Protein AF-A0A1V1P3S2-F1 (afdb_monomer)

Organism: NCBI:txid890399

Solvent-accessible surface area (backbone atoms only — not comparable to full-atom values): 10995 Å² total; per-residue (Å²): 132,83,82,76,66,52,50,65,61,51,44,63,79,41,36,70,64,54,53,50,41,28,66,74,52,74,33,69,72,56,20,48,66,51,41,40,72,77,38,55,66,53,56,78,58,35,54,72,70,57,51,60,65,44,45,67,57,49,53,54,50,51,54,53,52,51,52,49,50,52,52,54,52,52,51,54,52,51,54,55,52,52,54,51,53,51,54,52,49,56,49,50,53,54,53,50,52,50,54,52,53,52,51,53,53,52,51,54,51,52,54,51,53,51,51,54,50,53,51,52,53,52,51,50,51,54,50,59,70,69,49,79,64,85,80,74,63,84,82,72,76,61,66,57,57,98,86,24,39,49,42,77,57,91,73,28,35,30,37,36,40,76,55,97,92,40,80,46,76,45,84,65,37,70,62,93,51,70,72,58,46,54,50,53,59,73,68,58,83,129

Radius of gyration: 57.43 Å; Cα contacts (8 Å, |Δi|>4): 113; chains: 1; bounding box: 68×44×151 Å

Mean predicted aligned error: 15.6 Å

pLDDT: mean 89.73, std 12.13, range [34.69, 98.19]

Nearest PDB structures (foldseek):
  3cpt-assembly1_B  TM=5.456E-01  e=9.337E-01  unclassified
  5y39-assembly1_B  TM=5.285E-01  e=1.056E+00  Homo sapiens

Structure (mmCIF, N/CA/C/O backbone):
data_AF-A0A1V1P3S2-F1
#
_entry.id   AF-A0A1V1P3S2-F1
#
loop_
_atom_site.group_PDB
_atom_site.id
_atom_site.type_symbol
_atom_site.label_atom_id
_atom_site.label_alt_id
_atom_site.label_comp_id
_atom_site.label_asym_id
_atom_site.label_entity_id
_atom_site.label_seq_id
_atom_site.pdbx_PDB_ins_code
_atom_site.Cartn_x
_atom_site.Cartn_y
_atom_site.Cartn_z
_atom_site.occupancy
_atom_site.B_iso_or_equiv
_atom_site.auth_seq_id
_atom_site.auth_comp_id
_atom_site.auth_asym_id
_atom_site.auth_atom_id
_atom_site.pdbx_PDB_model_num
ATOM 1 N N . MET A 1 1 ? -5.521 14.552 54.791 1.00 34.69 1 MET A N 1
ATOM 2 C CA . MET A 1 1 ? -6.957 14.536 54.438 1.00 34.69 1 MET A CA 1
ATOM 3 C C . MET A 1 1 ? -7.210 13.295 53.598 1.00 34.69 1 MET A C 1
ATOM 5 O O . MET A 1 1 ? -6.600 13.163 52.548 1.00 34.69 1 MET A O 1
ATOM 9 N N . SER A 1 2 ? -7.984 12.335 54.109 1.00 40.62 2 SER A N 1
ATOM 10 C CA . SER A 1 2 ? -8.280 11.086 53.395 1.00 40.62 2 SER A CA 1
ATOM 11 C C . SER A 1 2 ? -9.148 11.412 52.179 1.00 40.62 2 SER A C 1
ATOM 13 O O . SER A 1 2 ? -10.279 11.868 52.354 1.00 40.62 2 SER A O 1
ATOM 15 N N . ASN A 1 3 ? -8.606 11.248 50.968 1.00 46.41 3 ASN A N 1
ATOM 16 C CA . ASN A 1 3 ? -9.375 11.317 49.727 1.00 46.41 3 ASN A CA 1
ATOM 17 C C . ASN A 1 3 ? -10.436 10.215 49.798 1.00 46.41 3 ASN A C 1
ATOM 19 O O . ASN A 1 3 ? -10.153 9.055 49.500 1.00 46.41 3 ASN A O 1
ATOM 23 N N . LYS A 1 4 ? -11.649 10.558 50.245 1.00 58.06 4 LYS A N 1
ATOM 24 C CA . LYS A 1 4 ? -12.803 9.670 50.125 1.00 58.06 4 LYS A CA 1
ATOM 25 C C . LYS A 1 4 ? -13.015 9.461 48.631 1.00 58.06 4 LYS A C 1
ATOM 27 O O . LYS A 1 4 ? -13.530 10.344 47.955 1.00 58.06 4 LYS A O 1
ATOM 32 N N . SER A 1 5 ? -12.525 8.333 48.118 1.00 68.19 5 SER A N 1
ATOM 33 C CA . SER A 1 5 ? -12.763 7.920 46.742 1.00 68.19 5 SER A CA 1
ATOM 34 C C . SER A 1 5 ? -14.271 7.919 46.523 1.00 68.19 5 SER A C 1
ATOM 36 O O . SER A 1 5 ? -15.003 7.296 47.296 1.00 68.19 5 SER A O 1
ATOM 38 N N . ASP A 1 6 ? -14.724 8.687 45.532 1.00 87.81 6 ASP A N 1
ATOM 39 C CA . ASP A 1 6 ? -16.129 8.723 45.155 1.00 87.81 6 ASP A CA 1
ATOM 40 C C . ASP A 1 6 ? -16.614 7.281 44.904 1.00 87.81 6 ASP A C 1
ATOM 42 O O . ASP A 1 6 ? -15.924 6.518 44.214 1.00 87.81 6 ASP A O 1
ATOM 46 N N . PRO A 1 7 ? -17.758 6.856 45.474 1.00 89.94 7 PRO A N 1
ATOM 47 C CA . PRO A 1 7 ? -18.135 5.451 45.425 1.00 89.94 7 PRO A CA 1
ATOM 48 C C . PRO A 1 7 ? -18.368 4.956 43.997 1.00 89.94 7 PRO A C 1
ATOM 50 O O . PRO A 1 7 ? -18.108 3.789 43.703 1.00 89.94 7 PRO A O 1
ATOM 53 N N . PHE A 1 8 ? -18.799 5.838 43.090 1.00 91.56 8 PHE A N 1
ATOM 54 C CA . PHE A 1 8 ? -18.930 5.491 41.682 1.00 91.56 8 PHE A CA 1
ATOM 55 C C . PHE A 1 8 ? -17.559 5.351 41.014 1.00 91.56 8 PHE A C 1
ATOM 57 O O . PHE A 1 8 ? -17.311 4.345 40.348 1.00 91.56 8 PHE A O 1
ATOM 64 N N . GLN A 1 9 ? -16.626 6.273 41.262 1.00 92.25 9 GLN A N 1
ATOM 65 C CA . GLN A 1 9 ? -15.252 6.174 40.762 1.00 92.25 9 GLN A CA 1
ATOM 66 C C . GLN A 1 9 ? -14.561 4.873 41.201 1.00 92.25 9 GLN A C 1
ATOM 68 O O . GLN A 1 9 ? -13.898 4.208 40.398 1.00 92.25 9 GLN A O 1
ATOM 73 N N . PHE A 1 10 ? -14.748 4.463 42.457 1.00 93.06 10 PHE A N 1
ATOM 74 C CA . PHE A 1 10 ? -14.237 3.182 42.938 1.00 93.06 10 PHE A CA 1
ATOM 75 C C . PHE A 1 10 ? -14.851 1.998 42.183 1.00 93.06 10 PHE A C 1
ATOM 77 O O . PHE A 1 10 ? -14.138 1.057 41.813 1.00 93.06 10 PHE A O 1
ATOM 84 N N . MET A 1 11 ? -16.164 2.041 41.928 1.00 93.19 11 MET A N 1
ATOM 85 C CA . MET A 1 11 ? -16.850 1.013 41.147 1.00 93.19 11 MET A CA 1
ATOM 86 C C . MET A 1 11 ? -16.324 0.953 39.711 1.00 93.19 11 MET A C 1
ATOM 88 O O . MET A 1 11 ? -16.088 -0.147 39.224 1.00 93.19 11 MET A O 1
ATOM 92 N N . ILE A 1 12 ? -16.057 2.088 39.055 1.00 93.62 12 ILE A N 1
ATOM 93 C CA . ILE A 1 12 ? -15.457 2.131 37.708 1.00 93.62 12 ILE A CA 1
ATOM 94 C C . ILE A 1 12 ? -14.086 1.442 37.692 1.00 93.62 12 ILE A C 1
ATOM 96 O O . ILE A 1 12 ? -13.815 0.603 36.823 1.00 93.62 12 ILE A O 1
ATOM 100 N N . ASN A 1 13 ? -13.236 1.756 38.672 1.00 92.75 13 ASN A N 1
ATOM 101 C CA . ASN A 1 13 ? -11.892 1.184 38.786 1.00 92.75 13 ASN A CA 1
ATOM 102 C C . ASN A 1 13 ? -11.928 -0.336 39.016 1.00 92.75 13 ASN A C 1
ATOM 104 O O . ASN A 1 13 ? -11.052 -1.060 38.548 1.00 92.75 13 ASN A O 1
ATOM 108 N N . ASN A 1 14 ? -12.974 -0.834 39.680 1.00 92.94 14 ASN A N 1
ATOM 109 C CA . ASN A 1 14 ? -13.175 -2.254 39.967 1.00 92.94 14 ASN A CA 1
ATOM 110 C C . ASN A 1 14 ? -14.242 -2.918 39.075 1.00 92.94 14 ASN A C 1
ATOM 112 O O . ASN A 1 14 ? -14.651 -4.051 39.348 1.00 92.94 14 ASN A O 1
ATOM 116 N N . ARG A 1 15 ? -14.685 -2.255 37.996 1.00 93.44 15 ARG A N 1
ATOM 117 C CA . ARG A 1 15 ? -15.904 -2.629 37.254 1.00 93.44 15 ARG A CA 1
ATOM 118 C C . ARG A 1 15 ? -15.888 -4.064 36.745 1.00 93.44 15 ARG A C 1
ATOM 120 O O . ARG A 1 15 ? -16.880 -4.760 36.897 1.00 93.44 15 ARG A O 1
ATOM 127 N N . LYS A 1 16 ? -14.755 -4.553 36.226 1.00 94.19 16 LYS A N 1
ATOM 128 C CA . LYS A 1 16 ? -14.647 -5.920 35.691 1.00 94.19 16 LYS A CA 1
ATOM 129 C C . LYS A 1 16 ? -14.876 -6.968 36.777 1.00 94.19 16 LYS A C 1
ATOM 131 O O . LYS A 1 16 ? -15.625 -7.913 36.566 1.00 94.19 16 LYS A O 1
ATOM 136 N N . LYS A 1 17 ? -14.296 -6.769 37.965 1.00 93.38 17 LYS A N 1
ATOM 137 C CA . LYS A 1 17 ? -14.494 -7.664 39.116 1.00 93.38 17 LYS A CA 1
ATOM 138 C C . LYS A 1 17 ? -15.948 -7.631 39.593 1.00 93.38 17 LYS A C 1
ATOM 140 O O . LYS A 1 17 ? -16.541 -8.684 39.799 1.00 93.38 17 LYS A O 1
ATOM 145 N N . ILE A 1 18 ? -16.529 -6.434 39.704 1.00 93.50 18 ILE A N 1
ATOM 146 C CA . ILE A 1 18 ? -17.920 -6.231 40.138 1.00 93.50 18 ILE A CA 1
ATOM 147 C C . ILE A 1 18 ? -18.906 -6.875 39.156 1.00 93.50 18 ILE A C 1
ATOM 149 O O . ILE A 1 18 ? -19.761 -7.659 39.562 1.00 93.50 18 ILE A O 1
ATOM 153 N N . LEU A 1 19 ? -18.777 -6.580 37.861 1.00 94.12 19 LEU A N 1
ATOM 154 C CA . LEU A 1 19 ? -19.670 -7.090 36.823 1.00 94.12 19 LEU A CA 1
ATOM 155 C C . LEU A 1 19 ? -19.540 -8.605 36.646 1.00 94.12 19 LEU A C 1
ATOM 157 O O . LEU A 1 19 ? -20.557 -9.272 36.461 1.00 94.12 19 LEU A O 1
ATOM 161 N N . ASN A 1 20 ? -18.332 -9.162 36.768 1.00 94.19 20 ASN A N 1
ATOM 162 C CA . ASN A 1 20 ? -18.137 -10.612 36.754 1.00 94.19 20 ASN A CA 1
ATOM 163 C C . ASN A 1 20 ? -18.837 -11.282 37.939 1.00 94.19 20 ASN A C 1
ATOM 165 O O . ASN A 1 20 ? -19.537 -12.270 37.744 1.00 94.19 20 ASN A O 1
ATOM 169 N N . GLU A 1 21 ? -18.728 -10.727 39.149 1.00 93.81 21 GLU A N 1
ATOM 170 C CA . GLU A 1 21 ? -19.419 -11.286 40.316 1.00 93.81 21 GLU A CA 1
ATOM 171 C C . GLU A 1 21 ? -20.946 -11.243 40.154 1.00 93.81 21 GLU A C 1
ATOM 173 O O . GLU A 1 21 ? -21.651 -12.169 40.557 1.00 93.81 21 GLU A O 1
ATOM 178 N N . ILE A 1 22 ? -21.477 -10.195 39.520 1.00 93.00 22 ILE A N 1
ATOM 179 C CA . ILE A 1 22 ? -22.913 -10.076 39.238 1.00 93.00 22 ILE A CA 1
ATOM 180 C C . ILE A 1 22 ? -23.364 -11.107 38.205 1.00 93.00 22 ILE A C 1
ATOM 182 O O . ILE A 1 22 ? -24.388 -11.759 38.412 1.00 93.00 22 ILE A O 1
ATOM 186 N N . ARG A 1 23 ? -22.591 -11.299 37.129 1.00 92.38 23 ARG A N 1
ATOM 187 C CA . ARG A 1 23 ? -22.865 -12.332 36.119 1.00 92.38 23 ARG A CA 1
ATOM 188 C C . ARG A 1 23 ? -22.843 -13.734 36.738 1.00 92.38 23 ARG A C 1
ATOM 190 O O . ARG A 1 23 ? -23.746 -14.516 36.470 1.00 92.38 23 ARG A O 1
ATOM 197 N N . SER A 1 24 ? -21.878 -14.019 37.612 1.00 92.75 24 SER A N 1
ATOM 198 C CA . SER A 1 24 ? -21.737 -15.329 38.266 1.00 92.75 24 SER A CA 1
ATOM 199 C C . SER A 1 24 ? -22.801 -15.606 39.332 1.00 92.75 24 SER A C 1
ATOM 201 O O . SER A 1 24 ? -23.241 -16.740 39.489 1.00 92.75 24 SER A O 1
ATOM 203 N N . SER A 1 25 ? -23.218 -14.592 40.091 1.00 90.62 25 SER A N 1
ATOM 204 C CA . SER A 1 25 ? -24.194 -14.756 41.182 1.00 90.62 25 SER A CA 1
ATOM 205 C C . SER A 1 25 ? -25.657 -14.691 40.724 1.00 90.62 25 SER A C 1
ATOM 207 O O . SER A 1 25 ? -26.556 -15.067 41.483 1.00 90.62 25 SER A O 1
ATOM 209 N N . GLY A 1 26 ? -25.910 -14.197 39.507 1.00 89.00 26 GLY A N 1
ATOM 210 C CA . GLY A 1 26 ? -27.235 -14.111 38.888 1.00 89.00 26 GLY A CA 1
ATOM 211 C C . GLY A 1 26 ? -28.162 -13.047 39.484 1.00 89.00 26 GLY A C 1
ATOM 212 O O . GLY A 1 26 ? -29.264 -12.847 38.978 1.00 89.00 26 GLY A O 1
ATOM 213 N N . SER A 1 27 ? -27.761 -12.345 40.551 1.00 92.50 27 SER A N 1
ATOM 214 C CA . SER A 1 27 ? -28.535 -11.226 41.093 1.00 92.50 27 SER A CA 1
ATOM 215 C C . SER A 1 27 ? -27.674 -10.206 41.837 1.00 92.50 27 SER A C 1
ATOM 217 O O . SER A 1 27 ? -26.749 -10.552 42.569 1.00 92.50 27 SER A O 1
ATOM 219 N N . ILE A 1 28 ? -28.028 -8.924 41.703 1.00 91.44 28 ILE A N 1
ATOM 220 C CA . ILE A 1 28 ? -27.337 -7.801 42.361 1.00 91.44 28 ILE A CA 1
ATOM 221 C C . ILE A 1 28 ? -27.260 -7.964 43.898 1.00 91.44 28 ILE A C 1
ATOM 223 O O . ILE A 1 28 ? -26.184 -7.731 44.447 1.00 91.44 28 ILE A O 1
ATOM 227 N N . PRO A 1 29 ? -28.322 -8.387 44.622 1.00 93.88 29 PRO A N 1
ATOM 228 C CA . PRO A 1 29 ? -28.235 -8.600 46.071 1.00 93.88 29 PRO A CA 1
ATOM 229 C C . PRO A 1 29 ? -27.259 -9.714 46.471 1.00 93.88 29 PRO A C 1
ATOM 231 O O . PRO A 1 29 ? -26.502 -9.557 47.427 1.00 93.88 29 PRO A O 1
ATOM 234 N N . LYS A 1 30 ? -27.246 -10.836 45.734 1.00 93.81 30 LYS A N 1
ATOM 235 C CA . LYS A 1 30 ? -26.306 -11.937 45.996 1.00 93.81 30 LYS A CA 1
ATOM 236 C C . LYS A 1 30 ? -24.874 -11.501 45.703 1.00 93.81 30 LYS A C 1
ATOM 238 O O . LYS A 1 30 ? -23.993 -11.733 46.527 1.00 93.81 30 LYS A O 1
ATOM 243 N N . ALA A 1 31 ? -24.669 -10.816 44.577 1.00 93.50 31 ALA A N 1
ATOM 244 C CA . ALA A 1 31 ? -23.381 -10.252 44.200 1.00 93.50 31 ALA A CA 1
ATOM 245 C C . ALA A 1 31 ? -22.846 -9.307 45.274 1.00 93.50 31 ALA A C 1
ATOM 247 O O . ALA A 1 31 ? -21.693 -9.428 45.660 1.00 93.50 31 ALA A O 1
ATOM 248 N N . TRP A 1 32 ? -23.684 -8.407 45.796 1.00 94.38 32 TRP A N 1
ATOM 249 C CA . TRP A 1 32 ? -23.303 -7.472 46.853 1.00 94.38 32 TRP A CA 1
ATOM 250 C C . TRP A 1 32 ? -22.742 -8.191 48.081 1.00 94.38 32 TRP A C 1
ATOM 252 O O . TRP A 1 32 ? -21.635 -7.886 48.511 1.00 94.38 32 TRP A O 1
ATOM 262 N N . ASN A 1 33 ? -23.453 -9.201 48.588 1.00 93.31 33 ASN A N 1
ATOM 263 C CA . ASN A 1 33 ? -23.027 -9.959 49.768 1.00 93.31 33 ASN A CA 1
ATOM 264 C C . ASN A 1 33 ? -21.698 -10.704 49.561 1.00 93.31 33 ASN A C 1
ATOM 266 O O . ASN A 1 33 ? -20.960 -10.934 50.519 1.00 93.31 33 ASN A O 1
ATOM 270 N N . LEU A 1 34 ? -21.390 -11.100 48.324 1.00 93.69 34 LEU A N 1
ATOM 271 C CA . LEU A 1 34 ? -20.106 -11.706 47.973 1.00 93.69 34 LEU A CA 1
ATOM 272 C C . LEU A 1 34 ? -19.020 -10.639 47.780 1.00 93.69 34 LEU A C 1
ATOM 274 O O . LEU A 1 34 ? -17.893 -10.815 48.241 1.00 93.69 34 LEU A O 1
ATOM 278 N N . LEU A 1 35 ? -19.360 -9.512 47.154 1.00 93.62 35 LEU A N 1
ATOM 279 C CA . LEU A 1 35 ? -18.447 -8.405 46.888 1.00 93.62 35 LEU A CA 1
ATOM 280 C C . LEU A 1 35 ? -17.979 -7.722 48.165 1.00 93.62 35 LEU A C 1
ATOM 282 O O . LEU A 1 35 ? -16.795 -7.447 48.255 1.00 93.62 35 LEU A O 1
ATOM 286 N N . ILE A 1 36 ? -18.832 -7.507 49.167 1.00 93.69 36 ILE A N 1
ATOM 287 C CA . ILE A 1 36 ? -18.395 -6.922 50.449 1.00 93.69 36 ILE A CA 1
ATOM 288 C C . ILE A 1 36 ? -17.412 -7.835 51.197 1.00 93.69 36 ILE A C 1
ATOM 290 O O . ILE A 1 36 ? -16.533 -7.352 51.901 1.00 93.69 36 ILE A O 1
ATOM 294 N N . LYS A 1 37 ? -17.491 -9.158 50.989 1.00 92.00 37 LYS A N 1
ATOM 295 C CA . LYS A 1 37 ? -16.516 -10.113 51.539 1.00 92.00 37 LYS A CA 1
ATOM 296 C C . LYS A 1 37 ? -15.191 -10.083 50.774 1.00 92.00 37 LYS A C 1
ATOM 298 O O . LYS A 1 37 ? -14.134 -10.179 51.385 1.00 92.00 37 LYS A O 1
ATOM 303 N N . LYS A 1 38 ? -15.244 -9.966 49.441 1.00 91.44 38 LYS A N 1
ATOM 304 C CA . LYS A 1 38 ? -14.056 -9.950 48.562 1.00 91.44 38 LYS A CA 1
ATOM 305 C C . LYS A 1 38 ? -13.373 -8.580 48.486 1.00 91.44 38 LYS A C 1
ATOM 307 O O . LYS A 1 38 ? -12.173 -8.504 48.251 1.00 91.44 38 LYS A O 1
ATOM 312 N N . ILE A 1 39 ? -14.141 -7.507 48.646 1.00 89.25 39 ILE A N 1
ATOM 313 C CA . ILE A 1 39 ? -13.742 -6.103 48.534 1.00 89.25 39 ILE A CA 1
ATOM 314 C C . ILE A 1 39 ? -14.363 -5.347 49.725 1.00 89.25 39 ILE A C 1
ATOM 316 O O . ILE A 1 39 ? -15.352 -4.632 49.556 1.00 89.25 39 ILE A O 1
ATOM 320 N N . PRO A 1 40 ? -13.802 -5.480 50.941 1.00 87.12 40 PRO A N 1
ATOM 321 C CA . PRO A 1 40 ? -14.366 -4.858 52.147 1.00 87.12 40 PRO A CA 1
ATOM 322 C C . PRO A 1 40 ? -14.443 -3.327 52.068 1.00 87.12 40 PRO A C 1
ATOM 324 O O . PRO A 1 40 ? -15.292 -2.690 52.686 1.00 87.12 40 PRO A O 1
ATOM 327 N N . GLU A 1 41 ? -13.571 -2.717 51.266 1.00 88.19 41 GLU A N 1
ATOM 328 C CA . GLU A 1 41 ? -13.582 -1.280 50.986 1.00 88.19 41 GLU A CA 1
ATOM 329 C C . GLU A 1 41 ? -14.888 -0.819 50.331 1.00 88.19 41 GLU A C 1
ATOM 331 O O . GLU A 1 41 ? -15.315 0.306 50.576 1.00 88.19 41 GLU A O 1
ATOM 336 N N . LEU A 1 42 ? -15.564 -1.693 49.573 1.00 88.12 42 LEU A N 1
ATOM 337 C CA . LEU A 1 42 ? -16.826 -1.380 48.906 1.00 88.12 42 LEU A CA 1
ATOM 338 C C . LEU A 1 42 ? -17.943 -1.064 49.912 1.00 88.12 42 LEU A C 1
ATOM 340 O O . LEU A 1 42 ? -18.726 -0.144 49.686 1.00 88.12 42 LEU A O 1
ATOM 344 N N . GLU A 1 43 ? -17.989 -1.782 51.037 1.00 90.62 43 GLU A N 1
ATOM 345 C CA . GLU A 1 43 ? -18.960 -1.539 52.112 1.00 90.62 43 GLU A CA 1
ATOM 346 C C . GLU A 1 43 ? -18.660 -0.239 52.870 1.00 90.62 43 GLU A C 1
ATOM 348 O O . GLU A 1 43 ? -19.571 0.465 53.307 1.00 90.62 43 GLU A O 1
ATOM 353 N N . ARG A 1 44 ? -17.375 0.125 52.985 1.00 89.00 44 ARG A N 1
ATOM 354 C CA . ARG A 1 44 ? -16.953 1.370 53.643 1.00 89.00 44 ARG A CA 1
ATOM 355 C C . ARG A 1 44 ? -17.330 2.617 52.845 1.00 89.00 44 ARG A C 1
ATOM 357 O O . ARG A 1 44 ? -17.567 3.664 53.444 1.00 89.00 44 ARG A O 1
ATOM 364 N N . ILE A 1 45 ? -17.359 2.521 51.516 1.00 89.12 45 ILE A N 1
ATOM 365 C CA . ILE A 1 45 ? -17.581 3.668 50.623 1.00 89.12 45 ILE A CA 1
ATOM 366 C C . ILE A 1 45 ? -19.016 3.757 50.086 1.00 89.12 45 ILE A C 1
ATOM 368 O O . ILE A 1 45 ? -19.483 4.857 49.810 1.00 89.12 45 ILE A O 1
ATOM 372 N N . ALA A 1 46 ? -19.738 2.642 49.948 1.00 89.00 46 ALA A N 1
ATOM 373 C CA . ALA A 1 46 ? -21.099 2.617 49.419 1.00 89.00 46 ALA A CA 1
ATOM 374 C C . ALA A 1 46 ? -22.021 1.737 50.264 1.00 89.00 46 ALA A C 1
ATOM 376 O O . ALA A 1 46 ? -21.657 0.653 50.705 1.00 89.00 46 ALA A O 1
ATOM 377 N N . LYS A 1 47 ? -23.277 2.168 50.409 1.00 92.56 47 LYS A N 1
ATOM 378 C CA . LYS A 1 47 ? -24.365 1.297 50.872 1.00 92.56 47 LYS A CA 1
ATOM 379 C C . LYS A 1 47 ? -24.966 0.545 49.685 1.00 92.56 47 LYS A C 1
ATOM 381 O O . LYS A 1 47 ? -24.905 1.020 48.550 1.00 92.56 47 LYS A O 1
ATOM 386 N N . PHE A 1 48 ? -25.650 -0.565 49.960 1.00 93.31 48 PHE A N 1
ATOM 387 C CA . PHE A 1 48 ? -26.298 -1.390 48.934 1.00 93.31 48 PHE A CA 1
ATOM 388 C C . PHE A 1 48 ? -27.183 -0.592 47.958 1.00 93.31 48 PHE A C 1
ATOM 390 O O . PHE A 1 48 ? -27.103 -0.799 46.751 1.00 93.31 48 PHE A O 1
ATOM 397 N N . ASN A 1 49 ? -27.995 0.353 48.447 1.00 92.75 49 ASN A N 1
ATOM 398 C CA . ASN A 1 49 ? -28.871 1.153 47.581 1.00 92.75 49 ASN A CA 1
ATOM 399 C C . ASN A 1 49 ? -28.086 2.066 46.627 1.00 92.75 49 ASN A C 1
ATOM 401 O O . ASN A 1 49 ? -28.464 2.203 45.466 1.00 92.75 49 ASN A O 1
ATOM 405 N N . THR A 1 50 ? -26.976 2.642 47.092 1.00 92.12 50 THR A N 1
ATOM 406 C CA . THR A 1 50 ? -26.067 3.451 46.270 1.00 92.12 50 THR A CA 1
ATOM 407 C C . THR A 1 50 ? -25.393 2.587 45.208 1.00 92.12 50 THR A C 1
ATOM 409 O O . THR A 1 50 ? -25.439 2.915 44.026 1.00 92.12 50 THR A O 1
ATOM 412 N N . PHE A 1 51 ? -24.857 1.431 45.611 1.00 93.62 51 PHE A N 1
ATOM 413 C CA . PHE A 1 51 ? -24.283 0.441 44.699 1.00 93.62 51 PHE A CA 1
ATOM 414 C C . PHE A 1 51 ? -25.285 0.018 43.619 1.00 93.62 51 PHE A C 1
ATOM 416 O O . PHE A 1 51 ? -24.993 0.092 42.427 1.00 93.62 51 PHE A O 1
ATOM 423 N N . LYS A 1 52 ? -26.503 -0.354 44.032 1.00 94.12 52 LYS A N 1
ATOM 424 C CA . LYS A 1 52 ? -27.598 -0.739 43.136 1.00 94.12 52 LYS A CA 1
ATOM 425 C C . LYS A 1 52 ? -27.954 0.387 42.162 1.00 94.12 52 LYS A C 1
ATOM 427 O O . LYS A 1 52 ? -28.156 0.107 40.983 1.00 94.12 52 LYS A O 1
ATOM 432 N N . GLY A 1 53 ? -28.008 1.636 42.630 1.00 93.56 53 GLY A N 1
ATOM 433 C CA . GLY A 1 53 ? -28.287 2.809 41.796 1.00 93.56 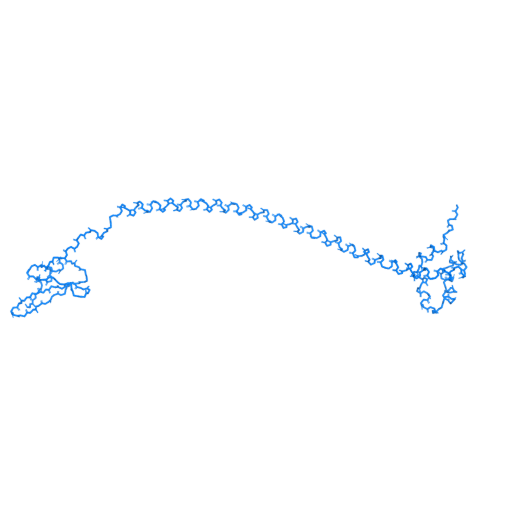53 GLY A CA 1
ATOM 434 C C . GLY A 1 53 ? -27.242 3.023 40.699 1.00 93.56 53 GLY A C 1
ATOM 435 O O . GLY A 1 53 ? -27.592 3.335 39.562 1.00 93.56 53 GLY A O 1
ATOM 436 N N . TYR A 1 54 ? -25.971 2.763 41.002 1.00 95.19 54 TYR A N 1
ATOM 437 C CA . TYR A 1 54 ? -24.879 2.900 40.040 1.00 95.19 54 TYR A CA 1
ATOM 438 C C . TYR A 1 54 ? -24.752 1.749 39.049 1.00 95.19 54 TYR A C 1
ATOM 440 O O . TYR A 1 54 ? -24.055 1.900 38.048 1.00 95.19 54 TYR A O 1
ATOM 448 N N . MET A 1 55 ? -25.441 0.625 39.259 1.00 92.75 55 MET A N 1
ATOM 449 C CA . MET A 1 55 ? -25.262 -0.549 38.406 1.00 92.75 55 MET A CA 1
ATOM 450 C C . MET A 1 55 ? -25.538 -0.278 36.931 1.00 92.75 55 MET A C 1
ATOM 452 O O . MET A 1 55 ? -24.752 -0.687 36.080 1.00 92.75 55 MET A O 1
ATOM 456 N N . LYS A 1 56 ? -26.616 0.451 36.620 1.00 92.69 56 LYS A N 1
ATOM 457 C CA . LYS A 1 56 ? -26.959 0.789 35.231 1.00 92.69 56 LYS A CA 1
ATOM 458 C C . LYS A 1 56 ? -25.858 1.625 34.575 1.00 92.69 56 LYS A C 1
ATOM 460 O O . LYS A 1 56 ? -25.461 1.335 33.453 1.00 92.69 56 LYS A O 1
ATOM 465 N N . ALA A 1 57 ? -25.341 2.622 35.291 1.00 94.44 57 ALA A N 1
ATOM 466 C CA . ALA A 1 57 ? -24.242 3.452 34.809 1.00 94.44 57 ALA A CA 1
ATOM 467 C C . ALA A 1 57 ? -22.945 2.642 34.660 1.00 94.44 57 ALA A C 1
ATOM 469 O O . ALA A 1 57 ? -22.214 2.833 33.696 1.00 94.44 57 ALA A O 1
ATOM 470 N N . LEU A 1 58 ? -22.685 1.694 35.565 1.00 95.00 58 LEU A N 1
ATOM 471 C CA . LEU A 1 58 ? -21.494 0.850 35.522 1.00 95.00 58 LEU A CA 1
ATOM 472 C C . LEU A 1 58 ? -21.457 -0.053 34.281 1.00 95.00 58 LEU A C 1
ATOM 474 O O . LEU A 1 58 ? -20.396 -0.191 33.681 1.00 95.00 58 LEU A O 1
ATOM 478 N N . TYR A 1 59 ? -22.597 -0.629 33.880 1.00 94.44 59 TYR A N 1
ATOM 479 C CA . TYR A 1 59 ? -22.695 -1.393 32.629 1.00 94.44 59 TYR A CA 1
ATOM 480 C C . TYR A 1 59 ? -22.360 -0.527 31.412 1.00 94.44 59 TYR A C 1
ATOM 482 O O . TYR A 1 59 ? -21.525 -0.913 30.601 1.00 94.44 59 TYR A O 1
ATOM 490 N N . VAL A 1 60 ? -22.943 0.673 31.332 1.00 95.62 60 VAL A N 1
ATOM 491 C CA . VAL A 1 60 ? -22.673 1.620 30.237 1.00 95.62 60 VAL A CA 1
ATOM 492 C C . VAL A 1 60 ? -21.195 2.016 30.201 1.00 95.62 60 VAL A C 1
ATOM 494 O O . VAL A 1 60 ? -20.580 2.026 29.138 1.00 95.62 60 VAL A O 1
ATOM 497 N N . VAL A 1 61 ? -20.594 2.309 31.358 1.00 95.81 61 VAL A N 1
ATOM 498 C CA . VAL A 1 61 ? -19.165 2.646 31.439 1.00 95.81 61 VAL A CA 1
ATOM 499 C C . VAL A 1 61 ? -18.287 1.474 31.004 1.00 95.81 61 VAL A C 1
ATOM 501 O O . VAL A 1 61 ? -17.273 1.701 30.349 1.00 95.81 61 VAL A O 1
ATOM 504 N N . ASP A 1 62 ? -18.648 0.235 31.343 1.00 95.38 62 ASP A N 1
ATOM 505 C CA . ASP A 1 62 ? -17.882 -0.938 30.917 1.00 95.38 62 ASP A CA 1
ATOM 506 C C . ASP A 1 62 ? -17.883 -1.099 29.396 1.00 95.38 62 ASP A C 1
ATOM 508 O O . ASP A 1 62 ? -16.812 -1.236 28.811 1.00 95.38 62 ASP A O 1
ATOM 512 N N . GLU A 1 63 ? -19.049 -0.967 28.760 1.00 95.50 63 GLU A N 1
ATOM 513 C CA . GLU A 1 63 ? -19.172 -1.002 27.298 1.00 95.50 63 GLU A CA 1
ATOM 514 C C . GLU A 1 63 ? -18.374 0.120 26.622 1.00 95.50 63 GLU A C 1
ATOM 516 O O . GLU A 1 63 ? -17.677 -0.117 25.636 1.00 95.50 63 GLU A O 1
ATOM 521 N N . ILE A 1 64 ? -18.441 1.346 27.153 1.00 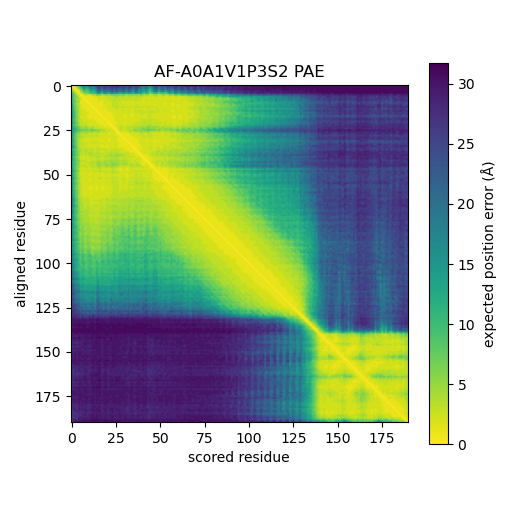96.19 64 ILE A N 1
ATOM 522 C CA . ILE A 1 64 ? -17.677 2.486 26.623 1.00 96.19 64 ILE A CA 1
ATOM 523 C C . ILE A 1 64 ? -16.172 2.235 26.754 1.00 96.19 64 ILE A C 1
ATOM 525 O O . ILE A 1 64 ? -15.413 2.532 25.834 1.00 96.19 64 ILE A O 1
ATOM 529 N N . MET A 1 65 ? -15.726 1.705 27.892 1.00 94.81 65 MET A N 1
ATOM 530 C CA . MET A 1 65 ? -14.312 1.429 28.140 1.00 94.81 65 MET A CA 1
ATOM 531 C C . MET A 1 65 ? -13.784 0.301 27.254 1.00 94.81 65 MET A C 1
ATOM 533 O O . MET A 1 65 ? -12.652 0.393 26.788 1.00 94.81 65 MET A O 1
ATOM 537 N N . ASP A 1 66 ? -14.584 -0.734 27.006 1.00 93.44 66 ASP A N 1
ATOM 538 C CA . ASP A 1 66 ? -14.204 -1.826 26.109 1.00 93.44 66 ASP A CA 1
ATOM 539 C C . ASP A 1 66 ? -14.073 -1.324 24.669 1.00 93.44 66 ASP A C 1
ATOM 541 O O . ASP A 1 66 ? -13.004 -1.469 24.079 1.00 93.44 66 ASP A O 1
ATOM 545 N N . LYS A 1 67 ? -15.070 -0.582 24.167 1.00 96.38 67 LYS A N 1
ATOM 546 C CA . LYS A 1 67 ? -14.989 0.085 22.855 1.00 96.38 67 LYS A CA 1
ATOM 547 C C . LYS A 1 67 ? -13.797 1.032 22.755 1.00 96.38 67 LYS A C 1
ATOM 549 O O . LYS A 1 67 ? -13.119 1.087 21.736 1.00 96.38 67 LYS A O 1
ATOM 554 N N . LYS A 1 68 ? -13.504 1.788 23.817 1.00 96.56 68 LYS A N 1
ATOM 555 C CA . LYS A 1 68 ? -12.328 2.668 23.859 1.00 96.56 68 LYS A CA 1
ATOM 556 C C . LYS A 1 68 ? -11.031 1.870 23.711 1.00 96.56 68 LYS A C 1
ATOM 558 O O . LYS A 1 68 ? -10.132 2.318 23.006 1.00 96.56 68 LYS A O 1
ATOM 563 N N . ASN A 1 69 ? -10.922 0.719 24.372 1.00 95.31 69 ASN A N 1
ATOM 564 C CA . ASN A 1 69 ? -9.738 -0.132 24.271 1.00 95.31 69 ASN A CA 1
ATOM 565 C C . ASN A 1 69 ? -9.581 -0.711 22.859 1.00 95.31 69 ASN A C 1
ATOM 567 O O . ASN A 1 69 ? -8.465 -0.714 22.345 1.00 95.31 69 ASN A O 1
ATOM 571 N N . GLU A 1 70 ? -10.680 -1.136 22.233 1.00 96.88 70 GLU A N 1
ATOM 572 C CA . GLU A 1 70 ? -10.708 -1.592 20.835 1.00 96.88 70 GLU A CA 1
ATOM 573 C C . GLU A 1 70 ? -10.214 -0.486 19.893 1.00 96.88 70 GLU A C 1
ATOM 575 O O . GLU A 1 70 ? -9.232 -0.679 19.178 1.00 96.88 70 GLU A O 1
ATOM 580 N N . ILE A 1 71 ? -10.786 0.719 19.996 1.00 97.56 71 ILE A N 1
ATOM 581 C CA . ILE A 1 71 ? -10.375 1.886 19.200 1.00 97.56 71 ILE A CA 1
ATOM 582 C C . ILE A 1 71 ? -8.894 2.226 19.428 1.00 97.56 71 ILE A C 1
ATOM 584 O O . ILE A 1 71 ? -8.173 2.558 18.488 1.00 97.56 71 ILE A O 1
ATOM 588 N N . CYS A 1 72 ? -8.404 2.159 20.670 1.00 97.06 72 CYS A N 1
ATOM 589 C CA . CYS A 1 72 ? -6.991 2.400 20.964 1.00 97.06 72 CYS A CA 1
ATOM 590 C C . CYS A 1 72 ? -6.071 1.348 20.328 1.00 97.06 72 CYS A C 1
ATOM 592 O O . CYS A 1 72 ? -4.983 1.702 19.868 1.00 97.06 72 CYS A O 1
ATOM 594 N N . ALA A 1 73 ? -6.486 0.081 20.298 1.00 97.19 73 ALA A N 1
ATOM 595 C CA . ALA A 1 73 ? -5.731 -0.985 19.649 1.00 97.19 73 ALA A CA 1
ATOM 596 C C . ALA A 1 73 ? -5.696 -0.794 18.125 1.00 97.19 73 ALA A C 1
ATOM 598 O O . ALA A 1 73 ? -4.620 -0.837 17.530 1.00 97.19 73 ALA A O 1
ATOM 599 N N . GLU A 1 74 ? -6.842 -0.495 17.509 1.00 97.62 74 GLU A N 1
ATOM 600 C CA . GLU A 1 74 ? -6.940 -0.190 16.077 1.00 97.62 74 GLU A CA 1
ATOM 601 C C . GLU A 1 74 ? -6.091 1.020 15.694 1.00 97.62 74 GLU A C 1
ATOM 603 O O . GLU A 1 74 ? -5.310 0.956 14.747 1.00 97.62 74 GLU A O 1
ATOM 608 N N . LYS A 1 75 ? -6.172 2.104 16.474 1.00 97.62 75 LYS A N 1
ATOM 609 C CA . LYS A 1 75 ? -5.364 3.305 16.250 1.00 97.62 75 LYS A CA 1
ATOM 610 C C . LYS A 1 75 ? -3.869 2.983 16.244 1.00 97.62 75 LYS A C 1
ATOM 612 O O . LYS A 1 75 ? -3.158 3.443 15.358 1.00 97.62 75 LYS A O 1
ATOM 617 N N . LYS A 1 76 ? -3.399 2.182 17.204 1.00 97.62 76 LYS A N 1
ATOM 618 C CA . LYS A 1 76 ? -1.988 1.780 17.275 1.00 97.62 76 LYS A CA 1
ATOM 619 C C . LYS A 1 76 ? -1.569 0.963 16.049 1.00 97.62 76 LYS A C 1
ATOM 621 O O . LYS A 1 76 ? -0.468 1.154 15.541 1.00 97.62 76 LYS A O 1
ATOM 626 N N . ASN A 1 77 ? -2.436 0.076 15.563 1.00 97.56 77 ASN A N 1
ATOM 627 C CA . ASN A 1 77 ? -2.162 -0.703 14.355 1.00 97.56 77 ASN A CA 1
ATOM 628 C C . ASN A 1 77 ? -2.077 0.197 13.114 1.00 97.56 77 ASN A C 1
ATOM 630 O O . ASN A 1 77 ? -1.136 0.070 12.335 1.00 97.56 77 ASN A O 1
ATOM 634 N N . LEU A 1 78 ? -3.005 1.150 12.975 1.00 97.75 78 LEU A N 1
ATOM 635 C CA . LEU A 1 78 ? -3.003 2.120 11.878 1.00 97.75 78 LEU A CA 1
ATOM 636 C C . LEU A 1 78 ? -1.765 3.026 11.900 1.00 97.75 78 LEU A C 1
ATOM 638 O O . LEU A 1 78 ? -1.231 3.344 10.844 1.00 97.75 78 LEU A O 1
ATOM 642 N N . GLU A 1 79 ? -1.285 3.431 13.079 1.00 97.94 79 GLU A N 1
ATOM 643 C CA . GLU A 1 79 ? -0.042 4.206 13.210 1.00 97.94 79 GLU A CA 1
ATOM 644 C C . GLU A 1 79 ? 1.171 3.423 12.677 1.00 97.94 79 GLU A C 1
ATOM 646 O O . GLU A 1 79 ? 1.970 3.974 11.920 1.00 97.94 79 GLU A O 1
ATOM 651 N N . VAL A 1 8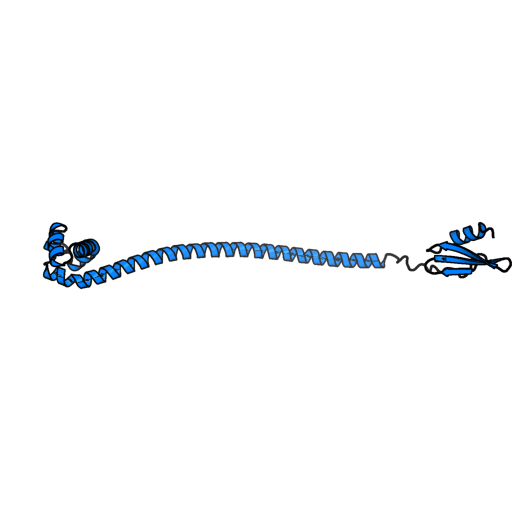0 ? 1.271 2.126 12.992 1.00 97.94 80 VAL A N 1
ATOM 652 C CA . VAL A 1 80 ? 2.345 1.250 12.485 1.00 97.94 80 VAL A CA 1
ATOM 653 C C . VAL A 1 80 ? 2.255 1.060 10.968 1.00 97.94 80 VAL A C 1
ATOM 655 O O . VAL A 1 80 ? 3.270 1.120 10.266 1.00 97.94 80 VAL A O 1
ATOM 658 N N . GLU A 1 81 ? 1.049 0.838 10.445 1.00 97.94 81 GLU A N 1
ATOM 659 C CA . GLU A 1 81 ? 0.825 0.692 9.005 1.00 97.94 81 GLU A CA 1
ATOM 660 C C . GLU A 1 81 ? 1.196 1.979 8.258 1.00 97.94 81 GLU A C 1
ATOM 662 O O . GLU A 1 81 ? 1.910 1.944 7.256 1.00 97.94 81 GLU A O 1
ATOM 667 N N . LEU A 1 82 ? 0.792 3.132 8.791 1.00 97.75 82 LEU A N 1
ATOM 668 C CA . LEU A 1 82 ? 1.079 4.436 8.211 1.00 97.75 82 LEU A CA 1
ATOM 669 C C . LEU A 1 82 ? 2.584 4.734 8.161 1.00 97.75 82 LEU A C 1
ATOM 671 O O . LEU A 1 82 ? 3.068 5.255 7.153 1.00 97.75 82 LEU A O 1
ATOM 675 N N . ASP A 1 83 ? 3.338 4.370 9.198 1.00 98.00 83 ASP A N 1
ATOM 676 C CA . ASP A 1 83 ? 4.797 4.504 9.187 1.00 98.00 83 ASP A CA 1
ATOM 677 C C . ASP A 1 83 ? 5.462 3.559 8.178 1.00 98.00 83 ASP A C 1
ATOM 679 O O . ASP A 1 83 ? 6.398 3.963 7.483 1.00 98.00 83 ASP A O 1
ATOM 683 N N . THR A 1 84 ? 4.936 2.345 8.012 1.00 97.94 84 THR A N 1
ATOM 684 C CA . THR A 1 84 ? 5.410 1.402 6.985 1.00 97.94 84 THR A CA 1
ATOM 685 C C . THR A 1 84 ? 5.200 1.975 5.580 1.00 97.94 84 THR A C 1
ATOM 687 O O . THR A 1 84 ? 6.130 2.022 4.773 1.00 97.94 84 THR A O 1
ATOM 690 N N . VAL A 1 85 ? 4.008 2.515 5.302 1.00 98.19 85 VAL A N 1
ATOM 691 C CA . VAL A 1 85 ? 3.700 3.157 4.013 1.00 98.19 85 VAL A CA 1
ATOM 692 C C . VAL A 1 85 ? 4.592 4.375 3.759 1.00 98.19 85 VAL A C 1
ATOM 694 O O . VAL A 1 85 ? 5.022 4.598 2.624 1.00 98.19 85 VAL A O 1
ATOM 697 N N . ARG A 1 86 ? 4.905 5.167 4.793 1.00 98.12 86 ARG A N 1
ATOM 698 C CA . ARG A 1 86 ? 5.834 6.304 4.673 1.00 98.12 86 ARG A CA 1
ATOM 699 C C . ARG A 1 86 ? 7.236 5.855 4.270 1.00 98.12 86 ARG A C 1
ATOM 701 O O . ARG A 1 86 ? 7.797 6.425 3.336 1.00 98.12 86 ARG A O 1
ATOM 708 N N . GLN A 1 87 ? 7.771 4.819 4.915 1.00 98.00 87 GLN A N 1
ATOM 709 C CA . GLN A 1 87 ? 9.091 4.273 4.582 1.00 98.00 87 GLN A CA 1
ATOM 710 C C . GLN A 1 87 ? 9.136 3.728 3.148 1.00 98.00 87 GLN A C 1
ATOM 712 O O . GLN A 1 87 ? 10.073 4.014 2.397 1.00 98.00 87 GLN A O 1
ATOM 717 N N . ASP A 1 88 ? 8.097 3.004 2.732 1.00 97.88 88 ASP A N 1
ATOM 718 C CA . ASP A 1 88 ? 7.987 2.485 1.368 1.00 97.88 88 ASP A CA 1
ATOM 719 C C . ASP A 1 88 ? 7.897 3.601 0.325 1.00 97.88 88 ASP A C 1
ATOM 721 O O . ASP A 1 88 ? 8.512 3.510 -0.743 1.00 97.88 88 ASP A O 1
ATOM 725 N N . LYS A 1 89 ? 7.164 4.678 0.627 1.00 98.19 89 LYS A N 1
ATOM 726 C CA . LYS A 1 89 ? 7.097 5.860 -0.235 1.00 98.19 89 LYS A CA 1
ATOM 727 C C . LYS A 1 89 ? 8.484 6.477 -0.4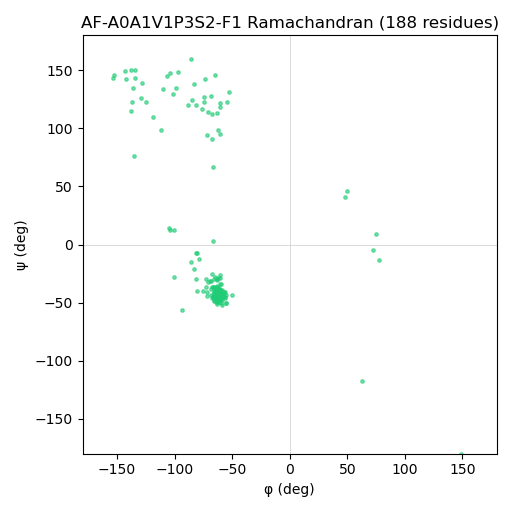23 1.00 98.19 89 LYS A C 1
ATOM 729 O O . LYS A 1 89 ? 8.897 6.678 -1.563 1.00 98.19 89 LYS A O 1
ATOM 734 N N . GLU A 1 90 ? 9.216 6.727 0.661 1.00 98.06 90 GLU A N 1
ATOM 735 C CA . GLU A 1 90 ? 10.568 7.297 0.592 1.00 98.06 90 GLU A CA 1
ATOM 736 C C . GLU A 1 90 ? 11.529 6.406 -0.201 1.00 98.06 90 GLU A C 1
ATOM 738 O O . GLU A 1 90 ? 12.345 6.889 -0.993 1.00 98.06 90 GLU A O 1
ATOM 743 N N . ARG A 1 91 ? 11.433 5.085 -0.019 1.00 98.12 91 ARG A N 1
ATOM 744 C CA . ARG A 1 91 ? 12.224 4.123 -0.788 1.00 98.12 91 ARG A CA 1
ATOM 745 C C . ARG A 1 91 ? 11.915 4.222 -2.282 1.00 98.12 91 ARG A C 1
ATOM 747 O O . ARG A 1 91 ? 12.845 4.331 -3.083 1.00 98.12 91 ARG A O 1
ATOM 754 N N . LYS A 1 92 ? 10.634 4.220 -2.657 1.00 97.75 92 LYS A N 1
ATOM 755 C CA . LYS A 1 92 ? 10.207 4.326 -4.060 1.00 97.75 92 LYS A CA 1
ATOM 756 C C . LYS A 1 92 ? 10.614 5.653 -4.690 1.00 97.75 92 LYS A C 1
ATOM 758 O O . LYS A 1 92 ? 11.014 5.672 -5.849 1.00 97.75 92 LYS A O 1
ATOM 763 N N . GLU A 1 93 ? 10.573 6.753 -3.943 1.00 98.00 93 GLU A N 1
ATOM 764 C CA . GLU A 1 93 ? 11.051 8.055 -4.422 1.00 98.00 93 GLU A CA 1
ATOM 765 C C . GLU A 1 93 ? 12.559 8.038 -4.714 1.00 98.00 93 GLU A C 1
ATOM 767 O O . GLU A 1 93 ? 12.991 8.547 -5.751 1.00 98.00 93 GLU A O 1
ATOM 772 N N . LYS A 1 94 ? 13.362 7.383 -3.864 1.00 98.00 94 LYS A N 1
ATOM 773 C CA . LYS A 1 94 ? 14.802 7.191 -4.110 1.00 98.00 94 LYS A CA 1
ATOM 774 C C . LYS A 1 94 ? 15.067 6.319 -5.337 1.00 98.00 94 LYS A C 1
ATOM 776 O O . LYS A 1 94 ? 15.928 6.660 -6.147 1.00 98.00 94 LYS A O 1
ATOM 781 N N . GLU A 1 95 ? 14.346 5.209 -5.487 1.00 97.81 95 GLU A N 1
ATOM 782 C CA . GLU A 1 95 ? 14.451 4.330 -6.661 1.00 97.81 95 GLU A CA 1
ATOM 783 C C . GLU A 1 95 ? 14.074 5.080 -7.948 1.00 97.81 95 GLU A C 1
ATOM 785 O O . GLU A 1 95 ? 14.825 5.053 -8.923 1.00 97.81 95 GLU A O 1
ATOM 790 N N . LEU A 1 96 ? 12.982 5.849 -7.925 1.00 97.81 96 LEU A N 1
ATOM 791 C CA . LEU A 1 96 ? 12.558 6.681 -9.049 1.00 97.81 96 LEU A CA 1
ATOM 792 C C . LEU A 1 96 ? 13.610 7.737 -9.416 1.00 97.81 96 LEU A C 1
ATOM 794 O O . LEU A 1 96 ? 13.840 7.994 -10.597 1.00 97.81 96 LEU A O 1
ATOM 798 N N . GLY A 1 97 ? 14.267 8.335 -8.419 1.00 98.12 97 GLY A N 1
ATOM 799 C CA . GLY A 1 97 ? 15.374 9.266 -8.630 1.00 98.12 97 GLY A CA 1
ATOM 800 C C . GLY A 1 97 ? 16.535 8.637 -9.406 1.00 98.12 97 GLY A C 1
ATOM 801 O O . GLY A 1 97 ? 17.012 9.233 -10.371 1.00 98.12 97 GLY A O 1
ATOM 802 N N . LYS A 1 98 ? 16.937 7.413 -9.043 1.00 97.88 98 LYS A N 1
ATOM 803 C CA . LYS A 1 98 ? 18.003 6.671 -9.742 1.00 97.88 98 LYS A CA 1
ATOM 804 C C . LYS A 1 98 ? 17.623 6.355 -11.185 1.00 97.88 98 LYS A C 1
ATOM 806 O O . LYS A 1 98 ? 18.381 6.672 -12.095 1.00 97.88 98 LYS A O 1
ATOM 811 N N . VAL A 1 99 ? 16.416 5.829 -11.403 1.00 98.06 99 VAL A N 1
ATOM 812 C CA . VAL A 1 99 ? 15.921 5.502 -12.751 1.00 98.06 99 VAL A CA 1
ATOM 813 C C . VAL A 1 99 ? 15.889 6.742 -13.649 1.00 98.06 99 VAL A C 1
ATOM 815 O O . VAL A 1 99 ? 16.256 6.670 -14.819 1.00 98.06 99 VAL A O 1
ATOM 818 N N . ARG A 1 100 ? 15.500 7.907 -13.115 1.00 97.69 100 ARG A N 1
ATOM 819 C CA . ARG A 1 100 ? 15.526 9.171 -13.870 1.00 97.69 100 ARG A CA 1
ATOM 820 C C . ARG A 1 100 ? 16.940 9.571 -14.293 1.00 97.69 100 ARG A C 1
ATOM 822 O O . ARG A 1 100 ? 17.123 10.000 -15.429 1.00 97.69 100 ARG A O 1
ATOM 829 N N . GLN A 1 101 ? 17.922 9.420 -13.405 1.00 97.75 101 GLN A N 1
ATOM 830 C CA . GLN A 1 101 ? 19.325 9.714 -13.711 1.00 97.75 101 GLN A CA 1
ATOM 831 C C . GLN A 1 101 ? 19.880 8.760 -14.775 1.00 97.75 101 GLN A C 1
ATOM 833 O O . GLN A 1 101 ? 20.494 9.204 -15.743 1.00 97.75 101 GLN A O 1
ATOM 838 N N . GLU A 1 102 ? 19.622 7.459 -14.633 1.00 97.62 102 GLU A N 1
ATOM 839 C CA . GLU A 1 102 ? 20.018 6.444 -15.615 1.00 97.62 102 GLU A CA 1
ATOM 840 C C . GLU A 1 102 ? 19.399 6.722 -16.988 1.00 97.62 102 GLU A C 1
ATOM 842 O O . GLU A 1 102 ? 20.097 6.708 -18.002 1.00 97.62 102 GLU A O 1
ATOM 847 N N . HIS A 1 103 ? 18.109 7.060 -17.024 1.00 97.50 103 HIS A N 1
ATOM 848 C CA . HIS A 1 103 ? 17.416 7.430 -18.253 1.00 97.50 103 HIS A CA 1
ATOM 849 C C . HIS A 1 103 ? 18.055 8.647 -18.940 1.00 97.50 103 HIS A C 1
ATOM 851 O O . HIS A 1 103 ? 18.232 8.644 -20.158 1.00 97.50 103 HIS A O 1
ATOM 857 N N . GLU A 1 104 ? 18.455 9.674 -18.184 1.00 97.75 104 GLU A N 1
ATOM 858 C CA . GLU A 1 104 ? 19.141 10.846 -18.743 1.00 97.75 104 GLU A CA 1
ATOM 859 C C . GLU A 1 104 ? 20.506 10.485 -19.354 1.00 97.75 104 GLU A C 1
ATOM 861 O O . GLU A 1 104 ? 20.865 10.980 -20.427 1.00 97.75 104 GLU A O 1
ATOM 866 N N . ILE A 1 105 ? 21.263 9.596 -18.704 1.00 97.81 105 ILE A N 1
ATOM 867 C CA . ILE A 1 105 ? 22.548 9.102 -19.221 1.00 97.81 105 ILE A CA 1
ATOM 868 C C . ILE A 1 105 ? 22.336 8.336 -20.530 1.00 97.81 105 ILE A C 1
ATOM 870 O O . ILE A 1 105 ? 23.028 8.607 -21.516 1.00 97.81 105 ILE A O 1
ATOM 874 N N . ILE A 1 106 ? 21.360 7.425 -20.560 1.00 97.75 106 ILE A N 1
ATOM 875 C CA . ILE A 1 106 ? 21.028 6.629 -21.748 1.00 97.75 106 ILE A CA 1
ATOM 876 C C . ILE A 1 106 ? 20.598 7.539 -22.901 1.00 97.75 106 ILE A C 1
ATOM 878 O O . ILE A 1 106 ? 21.073 7.368 -24.022 1.00 97.75 106 ILE A O 1
ATOM 882 N N . LEU A 1 107 ? 19.765 8.552 -22.640 1.00 97.94 107 LEU A N 1
ATOM 883 C CA . LEU A 1 107 ? 19.367 9.527 -23.659 1.00 97.94 107 LEU A CA 1
ATOM 884 C C . LEU A 1 107 ? 20.572 10.255 -24.264 1.00 97.94 107 LEU A C 1
ATOM 886 O O . LEU A 1 107 ? 20.669 10.376 -25.485 1.00 97.94 107 LEU A O 1
ATOM 890 N N . LYS A 1 108 ? 21.522 10.705 -23.434 1.00 97.56 108 LYS A N 1
ATOM 891 C CA . LYS A 1 108 ? 22.750 11.359 -23.919 1.00 97.56 108 LYS A CA 1
ATOM 892 C C . LYS A 1 108 ? 23.591 10.422 -24.783 1.00 97.56 108 LYS A C 1
ATOM 894 O O . LYS A 1 108 ? 24.139 10.861 -25.791 1.00 97.56 108 LYS A O 1
ATOM 899 N N . GLN A 1 109 ? 23.706 9.149 -24.408 1.00 97.56 109 GLN A N 1
ATOM 900 C CA . GLN A 1 109 ? 24.418 8.148 -25.208 1.00 97.56 109 GLN A CA 1
ATOM 901 C C . GLN A 1 109 ? 23.712 7.882 -26.541 1.00 97.56 109 GLN A C 1
ATOM 903 O O . GLN A 1 109 ? 24.366 7.843 -27.580 1.00 97.56 109 GLN A O 1
ATOM 908 N N . LEU A 1 110 ? 22.383 7.772 -26.531 1.00 97.38 110 LEU A N 1
ATOM 909 C CA . LEU A 1 110 ? 21.586 7.541 -27.732 1.00 97.38 110 LEU A CA 1
ATOM 910 C C . LEU A 1 110 ? 21.734 8.684 -28.744 1.00 97.38 110 LEU A C 1
ATOM 912 O O . LEU A 1 110 ? 21.903 8.423 -29.932 1.00 97.38 110 LEU A O 1
ATOM 916 N N . LEU A 1 111 ? 21.751 9.936 -28.276 1.00 97.38 111 LEU A N 1
ATOM 917 C CA . LEU A 1 111 ? 21.996 11.100 -29.134 1.00 97.38 111 LEU A CA 1
ATOM 918 C C . LEU A 1 111 ? 23.392 11.074 -29.774 1.00 97.38 111 LEU A C 1
ATOM 920 O O . LEU A 1 111 ? 23.523 11.396 -30.953 1.00 97.38 111 LEU A O 1
ATOM 924 N N . LYS A 1 112 ? 24.427 10.655 -29.032 1.00 97.44 112 LYS A N 1
ATOM 925 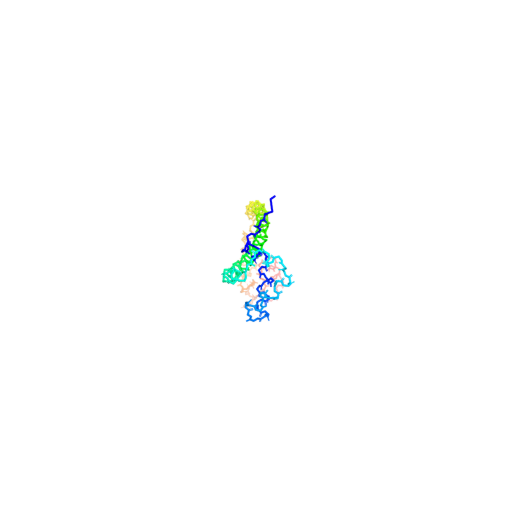C CA . LYS A 1 112 ? 25.784 10.496 -29.585 1.00 97.44 112 LYS A CA 1
ATOM 926 C C . LYS A 1 112 ? 25.822 9.432 -30.680 1.00 97.44 112 LYS A C 1
ATOM 928 O O . LYS A 1 112 ? 26.296 9.709 -31.773 1.00 97.44 112 LYS A O 1
ATOM 933 N N . ILE A 1 113 ? 25.237 8.263 -30.418 1.00 96.69 113 ILE A N 1
ATOM 934 C CA . ILE A 1 113 ? 25.170 7.161 -31.390 1.00 96.69 113 ILE A CA 1
ATOM 935 C C . ILE A 1 113 ? 24.401 7.584 -32.649 1.00 96.69 113 ILE A C 1
ATOM 937 O O . ILE A 1 113 ? 24.781 7.223 -33.759 1.00 96.69 113 ILE A O 1
ATOM 941 N N . GLN A 1 114 ? 23.323 8.361 -32.507 1.00 96.94 114 GLN A N 1
ATOM 942 C CA . GLN A 1 114 ? 22.584 8.890 -33.657 1.00 96.94 114 GLN A CA 1
ATOM 943 C C . GLN A 1 114 ? 23.427 9.854 -34.501 1.00 96.94 114 GLN A C 1
ATOM 945 O O . GLN A 1 114 ? 23.370 9.784 -35.731 1.00 96.94 114 GLN A O 1
ATOM 950 N N . ALA A 1 115 ? 24.215 10.724 -33.865 1.00 96.06 115 ALA A N 1
ATOM 951 C CA . ALA A 1 115 ? 25.124 11.622 -34.570 1.00 96.06 115 ALA A CA 1
ATOM 952 C C . ALA A 1 115 ? 26.212 10.838 -35.325 1.00 96.06 115 ALA A C 1
ATOM 954 O O . ALA A 1 115 ? 26.363 11.029 -36.529 1.00 96.06 115 ALA A O 1
ATOM 955 N N . GLU A 1 116 ? 26.878 9.891 -34.657 1.00 96.38 116 GLU A N 1
ATOM 956 C CA . GLU A 1 116 ? 27.897 9.014 -35.259 1.00 96.38 116 GLU A CA 1
ATOM 957 C C . GLU A 1 116 ? 27.331 8.200 -36.429 1.00 96.38 116 GLU A C 1
ATOM 959 O O . GLU A 1 116 ? 27.938 8.110 -37.494 1.00 96.38 116 GLU A O 1
ATOM 964 N N . LYS A 1 117 ? 26.124 7.642 -36.271 1.00 96.31 117 LYS A N 1
ATOM 965 C CA . LYS A 1 117 ? 25.435 6.927 -37.349 1.00 96.31 117 LYS A CA 1
ATOM 966 C C . LYS A 1 117 ? 25.214 7.830 -38.565 1.00 96.31 117 LYS A C 1
ATOM 968 O O . LYS A 1 117 ? 25.445 7.392 -39.687 1.00 96.31 117 LYS A O 1
ATOM 973 N N . THR A 1 118 ? 24.776 9.068 -38.344 1.00 95.94 118 THR A N 1
ATOM 974 C CA . THR A 1 118 ? 24.527 10.033 -39.427 1.00 95.94 118 THR A CA 1
ATOM 975 C C . THR A 1 118 ? 25.826 10.386 -40.158 1.00 95.94 118 THR A C 1
ATOM 977 O O . THR A 1 118 ? 25.846 10.482 -41.383 1.00 95.94 118 THR A O 1
ATOM 980 N N . GLU A 1 119 ? 26.924 10.551 -39.421 1.00 95.56 119 GLU A N 1
ATOM 981 C CA . GLU A 1 119 ? 28.252 10.807 -39.986 1.00 95.56 119 GLU A CA 1
ATOM 982 C C . GLU A 1 119 ? 28.733 9.632 -40.848 1.00 95.56 119 GLU A C 1
ATOM 984 O O . GLU A 1 119 ? 29.059 9.825 -42.020 1.00 95.56 119 GLU A O 1
ATOM 989 N N . LEU A 1 120 ? 28.653 8.404 -40.330 1.00 94.44 120 LEU A N 1
ATOM 990 C CA . LEU A 1 120 ? 29.010 7.191 -41.071 1.00 94.44 120 LEU A CA 1
ATOM 991 C C . LEU A 1 120 ? 28.132 6.972 -42.313 1.00 94.44 120 LEU A C 1
ATOM 993 O O . LEU A 1 120 ? 28.629 6.538 -43.351 1.00 94.44 120 LEU A O 1
ATOM 997 N N . GLU A 1 121 ? 26.834 7.276 -42.244 1.00 94.44 121 GLU A N 1
ATOM 998 C CA . GL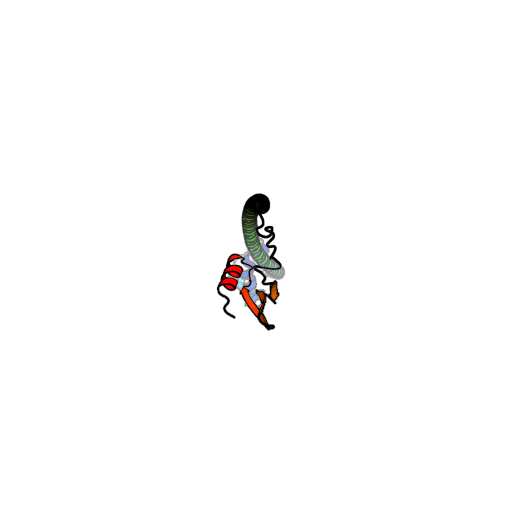U A 1 121 ? 25.934 7.213 -43.404 1.00 94.44 121 GLU A CA 1
ATOM 999 C C . GLU A 1 121 ? 26.347 8.214 -44.495 1.00 94.44 121 GLU A C 1
ATOM 1001 O O . GLU A 1 121 ? 26.336 7.880 -45.686 1.00 94.44 121 GLU A O 1
ATOM 1006 N N . ASN A 1 122 ? 26.769 9.420 -44.109 1.00 93.19 122 ASN A N 1
ATOM 1007 C CA . ASN A 1 122 ? 27.288 10.415 -45.046 1.00 93.19 122 ASN A CA 1
ATOM 1008 C C . ASN A 1 122 ? 28.610 9.963 -45.680 1.00 93.19 122 ASN A C 1
ATOM 1010 O O . ASN A 1 122 ? 28.757 10.034 -46.904 1.00 93.19 122 ASN A O 1
ATOM 1014 N N . GLU A 1 123 ? 29.546 9.443 -44.884 1.00 92.19 123 GLU A N 1
ATOM 1015 C CA . GLU A 1 123 ? 30.808 8.892 -45.387 1.00 92.19 123 GLU A CA 1
ATOM 1016 C C . GLU A 1 123 ? 30.575 7.730 -46.359 1.00 92.19 123 GLU A C 1
ATOM 1018 O O . GLU A 1 123 ? 31.149 7.700 -47.454 1.00 92.19 123 GLU A O 1
ATOM 1023 N N . LEU A 1 124 ? 29.680 6.802 -46.010 1.00 91.44 124 LEU A N 1
ATOM 1024 C CA . LEU A 1 124 ? 29.319 5.669 -46.856 1.00 91.44 124 LEU A CA 1
ATOM 1025 C C . LEU A 1 124 ? 28.737 6.130 -48.196 1.00 91.44 124 LEU A C 1
ATOM 1027 O O . LEU A 1 124 ? 29.083 5.573 -49.242 1.00 91.44 124 LEU A O 1
ATOM 1031 N N . ASN A 1 125 ? 27.890 7.162 -48.189 1.00 90.50 125 ASN A N 1
ATOM 1032 C CA . ASN A 1 125 ? 27.350 7.755 -49.410 1.00 90.50 125 ASN A CA 1
ATOM 1033 C C . ASN A 1 125 ? 28.456 8.367 -50.280 1.00 90.50 125 ASN A C 1
ATOM 1035 O O . ASN A 1 125 ? 28.486 8.126 -51.489 1.00 90.50 125 ASN A O 1
ATOM 1039 N N . MET A 1 126 ? 29.405 9.095 -49.685 1.00 88.38 126 MET A N 1
ATOM 1040 C CA . MET A 1 126 ? 30.542 9.664 -50.417 1.00 88.38 126 MET A CA 1
ATOM 1041 C C . MET A 1 126 ? 31.435 8.584 -51.037 1.00 88.38 126 MET A C 1
ATOM 1043 O O . MET A 1 126 ? 31.855 8.712 -52.188 1.00 88.38 126 MET A O 1
ATOM 1047 N N . VAL A 1 127 ? 31.730 7.511 -50.297 1.00 87.00 127 VAL A N 1
ATOM 1048 C CA . VAL A 1 127 ? 32.513 6.378 -50.811 1.00 87.00 127 VAL A CA 1
ATOM 1049 C C . VAL A 1 127 ? 31.754 5.667 -51.930 1.00 87.00 127 VAL A C 1
ATOM 1051 O O . VAL A 1 127 ? 32.328 5.408 -52.986 1.00 87.00 127 VAL A O 1
ATOM 1054 N N . SER A 1 128 ? 30.453 5.430 -51.755 1.00 80.75 128 SER A N 1
ATOM 1055 C CA . SER A 1 128 ? 29.600 4.795 -52.768 1.00 80.75 128 SER A CA 1
ATOM 1056 C C . SER A 1 128 ? 29.549 5.584 -54.078 1.00 80.75 128 SER A C 1
ATOM 1058 O O . SER A 1 128 ? 29.506 4.984 -55.147 1.00 80.75 128 SER A O 1
ATOM 1060 N N . GLN A 1 129 ? 29.604 6.919 -54.018 1.00 77.00 129 GLN A N 1
ATOM 1061 C CA . GLN A 1 129 ? 29.690 7.774 -55.208 1.00 77.00 129 GLN A CA 1
ATOM 1062 C C . GLN A 1 129 ? 31.065 7.729 -55.892 1.00 77.00 129 GLN A C 1
ATOM 1064 O O . GLN A 1 129 ? 31.149 7.908 -57.106 1.00 77.00 129 GLN A O 1
ATOM 1069 N N . LYS A 1 130 ? 32.146 7.497 -55.135 1.00 78.44 130 LYS A N 1
ATOM 1070 C CA . LYS A 1 130 ? 33.522 7.425 -55.658 1.00 78.44 130 LYS A CA 1
ATOM 1071 C C . LYS A 1 130 ? 33.881 6.059 -56.237 1.00 78.44 130 LYS A C 1
ATOM 1073 O O . LYS A 1 130 ? 34.816 5.976 -57.030 1.00 78.44 130 LYS A O 1
ATOM 1078 N N . ILE A 1 131 ? 33.174 4.996 -55.854 1.00 70.06 131 ILE A N 1
ATOM 1079 C CA . ILE A 1 131 ? 33.371 3.663 -56.426 1.00 70.06 131 ILE A CA 1
ATOM 1080 C C . ILE A 1 131 ? 32.723 3.641 -57.820 1.00 70.06 131 ILE A C 1
ATOM 1082 O O . ILE A 1 131 ? 31.501 3.772 -57.929 1.00 70.06 131 ILE A O 1
ATOM 1086 N N . PRO A 1 132 ? 33.495 3.444 -58.906 1.00 55.84 132 PRO A N 1
ATOM 1087 C CA . PRO A 1 132 ? 32.925 3.274 -60.232 1.00 55.84 132 PRO A CA 1
ATOM 1088 C C . PRO A 1 132 ? 32.020 2.048 -60.216 1.00 55.84 132 PRO A C 1
ATOM 1090 O O . PRO A 1 132 ? 32.464 0.944 -59.907 1.00 55.84 132 PRO A O 1
ATOM 1093 N N . ASN A 1 133 ? 30.744 2.228 -60.548 1.00 51.81 133 ASN A N 1
ATOM 1094 C CA . ASN A 1 133 ? 29.823 1.115 -60.715 1.00 51.81 133 ASN A CA 1
ATOM 1095 C C . ASN A 1 133 ? 30.337 0.248 -61.887 1.00 51.81 133 ASN A C 1
ATOM 1097 O O . ASN A 1 133 ? 30.294 0.711 -63.031 1.00 51.81 133 ASN A O 1
ATOM 1101 N N . PRO A 1 134 ? 30.789 -1.006 -61.673 1.00 52.44 134 PRO A N 1
ATOM 1102 C CA . PRO A 1 134 ? 31.340 -1.852 -62.742 1.00 52.44 134 PRO A CA 1
ATOM 1103 C C . PRO A 1 134 ? 30.286 -2.264 -63.792 1.00 52.44 134 PRO A C 1
ATOM 1105 O O . PRO A 1 134 ? 30.568 -3.022 -64.717 1.00 52.44 134 PRO A O 1
ATOM 1108 N N . LYS A 1 135 ? 29.047 -1.772 -63.662 1.00 47.97 135 LYS A N 1
ATOM 1109 C CA . LYS A 1 135 ? 27.959 -1.925 -64.633 1.00 47.97 135 LYS A CA 1
ATOM 1110 C C . LYS A 1 135 ? 28.025 -0.943 -65.812 1.00 47.97 135 LYS A C 1
ATOM 1112 O O . LYS A 1 135 ? 27.253 -1.122 -66.747 1.00 47.97 135 LYS A O 1
ATOM 1117 N N . ASN A 1 136 ? 28.934 0.037 -65.792 1.00 46.06 136 ASN A N 1
ATOM 1118 C CA . ASN A 1 136 ? 29.055 1.058 -66.842 1.00 46.06 136 ASN A CA 1
ATOM 1119 C C . ASN A 1 136 ? 30.188 0.806 -67.856 1.00 46.06 136 ASN A C 1
ATOM 1121 O O . ASN A 1 136 ? 30.486 1.686 -68.659 1.00 46.06 136 ASN A O 1
ATOM 1125 N N . GLU A 1 137 ? 30.793 -0.385 -67.887 1.00 44.62 137 GLU A N 1
ATOM 1126 C CA . GLU A 1 137 ? 31.488 -0.820 -69.102 1.00 44.62 137 GLU A CA 1
ATOM 1127 C C . GLU A 1 137 ? 30.434 -1.228 -70.142 1.00 44.62 137 GLU A C 1
ATOM 1129 O O . GLU A 1 137 ? 29.633 -2.133 -69.869 1.00 44.62 137 GLU A O 1
ATOM 1134 N N . PRO A 1 138 ? 30.402 -0.626 -71.345 1.00 44.47 138 PRO A N 1
ATOM 1135 C CA . PRO A 1 138 ? 29.532 -1.099 -72.405 1.00 44.47 138 PRO A CA 1
ATOM 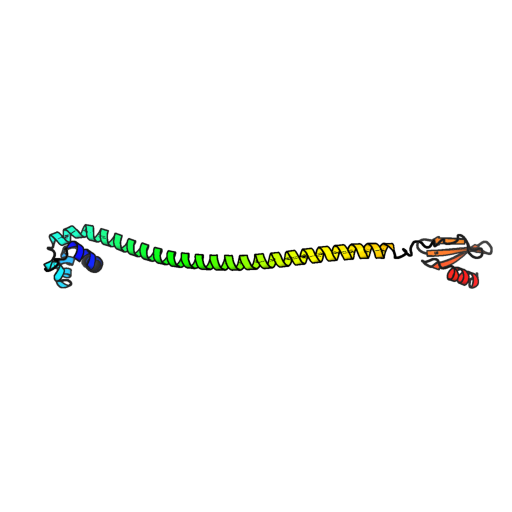1136 C C . PRO A 1 138 ? 30.033 -2.474 -72.860 1.00 44.47 138 PRO A C 1
ATOM 1138 O O . PRO A 1 138 ? 30.839 -2.581 -73.782 1.00 44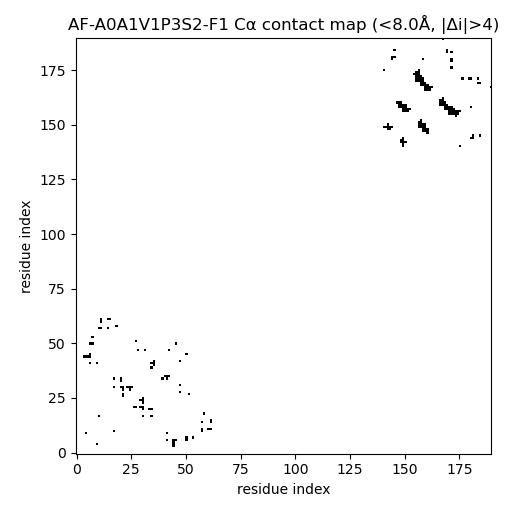.47 138 PRO A O 1
ATOM 1141 N N . LYS A 1 139 ? 29.528 -3.555 -72.247 1.00 59.00 139 LYS A N 1
ATOM 1142 C CA . LYS A 1 139 ? 29.601 -4.924 -72.786 1.00 59.00 139 LYS A CA 1
ATOM 1143 C C . LYS A 1 139 ? 28.740 -4.999 -74.045 1.00 59.00 139 LYS A C 1
ATOM 1145 O O . LYS A 1 139 ? 27.698 -5.651 -74.077 1.00 59.00 139 LYS A O 1
ATOM 1150 N N . THR A 1 140 ? 29.151 -4.290 -75.088 1.00 69.81 140 THR A N 1
ATOM 1151 C CA . THR A 1 140 ? 28.560 -4.394 -76.415 1.00 69.81 140 THR A CA 1
ATOM 1152 C C . THR A 1 140 ? 28.990 -5.736 -76.982 1.00 69.81 140 THR A C 1
ATOM 1154 O O . THR A 1 140 ? 30.080 -5.908 -77.516 1.00 69.81 140 THR A O 1
ATOM 1157 N N . VAL A 1 141 ? 28.135 -6.740 -76.793 1.00 77.31 141 VAL A N 1
ATOM 1158 C CA . VAL A 1 141 ? 28.295 -8.037 -77.446 1.00 77.31 141 VAL A CA 1
ATOM 1159 C C . VAL A 1 141 ? 28.232 -7.793 -78.959 1.00 77.31 141 VAL A C 1
ATOM 1161 O O . VAL A 1 141 ? 27.213 -7.290 -79.442 1.00 77.31 141 VAL A O 1
ATOM 1164 N N . PRO A 1 142 ? 29.295 -8.097 -79.723 1.00 84.56 142 PRO A N 1
ATOM 1165 C CA . PRO A 1 142 ? 29.314 -7.860 -81.157 1.00 84.56 142 PRO A CA 1
ATOM 1166 C C . PRO A 1 142 ? 28.271 -8.745 -81.842 1.00 84.56 142 PRO A C 1
ATOM 1168 O O . PRO A 1 142 ? 28.039 -9.879 -81.432 1.00 84.56 142 PRO A O 1
ATOM 1171 N N . LYS A 1 143 ? 27.649 -8.249 -82.918 1.00 86.50 143 LYS A N 1
ATOM 1172 C CA . LYS A 1 143 ? 26.665 -9.031 -83.692 1.00 86.50 143 LYS A CA 1
ATOM 1173 C C . LYS A 1 143 ? 27.305 -10.217 -84.425 1.00 86.50 143 LYS A C 1
ATOM 1175 O O . LYS A 1 143 ? 26.619 -11.197 -84.700 1.00 86.50 143 LYS A O 1
ATOM 1180 N N . HIS A 1 144 ? 28.601 -10.131 -84.733 1.00 88.38 144 HIS A N 1
ATOM 1181 C CA . HIS A 1 144 ? 29.363 -11.167 -85.428 1.00 88.38 144 HIS A CA 1
ATOM 1182 C C . HIS A 1 144 ? 30.789 -11.271 -84.875 1.00 88.38 144 HIS A C 1
ATOM 1184 O O . HIS A 1 144 ? 31.365 -10.265 -84.470 1.00 88.38 144 HIS A O 1
ATOM 1190 N N . VAL A 1 145 ? 31.366 -12.473 -84.911 1.00 89.44 145 VAL A N 1
ATOM 1191 C CA . VAL A 1 145 ? 32.777 -12.754 -84.598 1.00 89.44 145 VAL A CA 1
ATOM 1192 C C . VAL A 1 145 ? 33.313 -13.724 -85.644 1.00 89.44 145 VAL A C 1
ATOM 1194 O O . VAL A 1 145 ? 32.745 -14.798 -85.822 1.00 89.44 145 VAL A O 1
ATOM 1197 N N . ASN A 1 146 ? 34.378 -13.359 -86.364 1.00 86.69 146 ASN A N 1
ATOM 1198 C CA . ASN A 1 146 ? 35.038 -14.208 -87.374 1.00 86.69 146 ASN A CA 1
ATOM 1199 C C . ASN A 1 146 ? 34.064 -14.865 -88.382 1.00 86.69 146 ASN A C 1
ATOM 1201 O O . ASN A 1 146 ? 34.170 -16.043 -88.733 1.00 86.69 146 ASN A O 1
ATOM 1205 N N . GLY A 1 147 ? 33.059 -14.101 -88.826 1.00 87.81 147 GLY A N 1
ATOM 1206 C CA . GLY A 1 147 ? 32.030 -14.558 -89.767 1.00 87.81 147 GLY A CA 1
ATOM 1207 C C . GLY A 1 147 ? 30.971 -15.500 -89.175 1.00 87.81 147 GLY A C 1
ATOM 1208 O O . GLY A 1 147 ? 30.186 -16.068 -89.934 1.00 87.81 147 GLY A O 1
ATOM 1209 N N . TRP A 1 148 ? 30.940 -15.683 -87.853 1.00 94.88 148 TRP A N 1
ATOM 1210 C CA . TRP A 1 148 ? 29.844 -16.319 -87.120 1.00 94.88 148 TRP A CA 1
ATOM 1211 C C . TRP A 1 148 ? 28.931 -15.250 -86.519 1.00 94.88 148 TRP A C 1
ATOM 1213 O O . TRP A 1 148 ? 29.416 -14.296 -85.915 1.00 94.88 148 TRP A O 1
ATOM 1223 N N . GLY A 1 149 ? 27.616 -15.405 -86.650 1.00 92.94 149 GLY A N 1
ATOM 1224 C CA . GLY A 1 149 ? 26.637 -14.550 -85.979 1.00 92.94 149 GLY A CA 1
ATOM 1225 C C . GLY A 1 149 ? 26.556 -14.867 -84.489 1.00 92.94 149 GLY A C 1
ATOM 1226 O O . GLY A 1 149 ? 26.635 -16.030 -84.097 1.00 92.94 149 GLY A O 1
ATOM 1227 N N . VAL A 1 150 ? 26.392 -13.845 -83.654 1.00 93.00 150 VAL A N 1
ATOM 1228 C CA . VAL A 1 150 ? 26.236 -13.981 -82.201 1.00 93.00 150 VAL A CA 1
ATOM 1229 C C . VAL A 1 150 ? 24.766 -13.831 -81.840 1.00 93.00 150 VAL A C 1
ATOM 1231 O O . VAL A 1 150 ? 24.107 -12.873 -82.239 1.00 93.00 150 VAL A O 1
ATOM 1234 N N . GLN A 1 151 ? 24.239 -14.772 -81.063 1.00 92.06 151 GLN A N 1
ATOM 1235 C CA . GLN A 1 151 ? 22.859 -14.737 -80.599 1.00 92.06 151 GLN A CA 1
ATOM 1236 C C . GLN A 1 151 ? 22.777 -15.102 -79.118 1.00 92.06 151 GLN A C 1
ATOM 1238 O O . GLN A 1 151 ? 23.347 -16.105 -78.685 1.00 92.06 151 GLN A O 1
ATOM 1243 N N . LEU A 1 152 ? 22.005 -14.331 -78.353 1.00 90.31 152 LEU A N 1
ATOM 1244 C CA . LEU A 1 152 ? 21.550 -14.733 -77.025 1.00 90.31 152 LEU A CA 1
ATOM 1245 C C . LEU A 1 152 ? 20.327 -15.649 -77.186 1.00 90.31 152 LEU A C 1
ATOM 1247 O O . LEU A 1 152 ? 19.321 -15.245 -77.768 1.00 90.31 152 LEU A O 1
ATOM 1251 N N . LYS A 1 153 ? 20.411 -16.891 -76.705 1.00 86.19 153 LYS A N 1
ATOM 1252 C CA . LYS A 1 153 ? 19.280 -17.828 -76.665 1.00 86.19 153 LYS A CA 1
ATOM 1253 C C . LYS A 1 153 ? 18.995 -18.197 -75.216 1.00 86.19 153 LYS A C 1
ATOM 1255 O O . LYS A 1 153 ? 19.773 -18.911 -74.588 1.00 86.19 153 LYS A O 1
ATOM 1260 N N . GLY A 1 154 ? 17.873 -17.712 -74.691 1.00 87.69 154 GLY A N 1
ATOM 1261 C CA . GLY A 1 154 ? 17.564 -17.833 -73.269 1.00 87.69 154 GLY A CA 1
ATOM 1262 C C . GLY A 1 154 ? 18.608 -17.091 -72.436 1.00 87.69 154 GLY A C 1
ATOM 1263 O O . GLY A 1 154 ? 18.774 -15.886 -72.587 1.00 87.69 154 GLY A O 1
ATOM 1264 N N . ASN A 1 155 ? 19.340 -17.818 -71.593 1.00 88.81 155 ASN A N 1
ATOM 1265 C CA . ASN A 1 155 ? 20.346 -17.261 -70.687 1.00 88.81 155 ASN A CA 1
ATOM 1266 C C . ASN A 1 155 ? 21.801 -17.499 -71.133 1.00 88.81 155 ASN A C 1
ATOM 1268 O O . ASN A 1 155 ? 22.706 -17.344 -70.314 1.00 88.81 155 ASN A O 1
ATOM 1272 N N . TYR A 1 156 ? 22.047 -17.906 -72.384 1.00 90.56 156 TYR A N 1
ATOM 1273 C CA . TYR A 1 156 ? 23.403 -18.130 -72.890 1.00 90.56 156 TYR A CA 1
ATOM 1274 C C . TYR A 1 156 ? 23.628 -17.597 -74.305 1.00 90.56 156 TYR A C 1
ATOM 1276 O O . TYR A 1 156 ? 22.734 -17.585 -75.153 1.00 90.56 156 TYR A O 1
ATOM 1284 N N . TYR A 1 157 ? 24.869 -17.203 -74.569 1.00 92.62 157 TYR A N 1
ATOM 1285 C CA . TYR A 1 157 ? 25.348 -16.805 -75.883 1.00 92.62 157 TYR A CA 1
ATOM 1286 C C . TYR A 1 157 ? 25.742 -18.026 -76.705 1.00 92.62 157 TYR A C 1
ATOM 1288 O O . TYR A 1 157 ? 26.393 -18.955 -76.214 1.00 92.62 157 TYR A O 1
ATOM 1296 N N . ARG A 1 158 ? 25.370 -18.005 -77.981 1.00 92.75 158 ARG A N 1
ATOM 1297 C CA . ARG A 1 158 ? 25.780 -18.983 -78.984 1.00 92.75 158 ARG A CA 1
ATOM 1298 C C . ARG A 1 158 ? 26.214 -18.292 -80.267 1.00 92.75 158 ARG A C 1
ATOM 1300 O O . ARG A 1 158 ? 25.699 -17.230 -80.610 1.00 92.75 158 ARG A O 1
ATOM 1307 N N . LEU A 1 159 ? 27.131 -18.932 -80.974 1.00 94.81 159 LEU A N 1
ATOM 1308 C CA . LEU A 1 159 ? 27.551 -18.553 -82.313 1.00 94.81 159 LEU A CA 1
ATOM 1309 C C . LEU A 1 159 ? 26.800 -19.394 -83.336 1.00 94.81 159 LEU A C 1
ATOM 1311 O O . LEU A 1 159 ? 26.487 -20.556 -83.061 1.00 94.81 159 LEU A O 1
ATOM 1315 N N . PHE A 1 160 ? 26.539 -18.835 -84.511 1.00 94.25 160 PHE A N 1
ATOM 1316 C CA . PHE A 1 160 ? 25.916 -19.560 -85.609 1.00 94.25 160 PHE A CA 1
ATOM 1317 C C . PHE A 1 160 ? 26.487 -19.188 -86.969 1.00 94.25 160 PHE A C 1
ATOM 1319 O O . PHE A 1 160 ? 26.805 -18.030 -87.228 1.00 94.25 160 PHE A O 1
ATOM 1326 N N . LYS A 1 161 ? 26.613 -20.180 -87.848 1.00 94.56 161 LYS A N 1
ATOM 1327 C CA . LYS A 1 161 ? 27.079 -19.992 -89.225 1.00 94.56 161 LYS A CA 1
ATOM 1328 C C . LYS A 1 161 ? 26.496 -21.075 -90.119 1.00 94.56 161 LYS A C 1
ATOM 1330 O O . LYS A 1 161 ? 26.295 -22.207 -89.680 1.00 94.56 161 LYS A O 1
ATOM 1335 N N . ARG A 1 162 ? 26.200 -20.735 -91.373 1.00 92.44 162 ARG A N 1
ATOM 1336 C CA . ARG A 1 162 ? 25.776 -21.716 -92.378 1.00 92.44 162 ARG A CA 1
ATOM 1337 C C . ARG A 1 162 ? 27.018 -22.286 -93.063 1.00 92.44 162 ARG A C 1
ATOM 1339 O O . ARG A 1 162 ? 27.783 -21.530 -93.649 1.00 92.44 162 ARG A O 1
ATOM 1346 N N . ILE A 1 163 ? 27.215 -23.597 -92.960 1.00 89.88 163 ILE A N 1
ATOM 1347 C CA . ILE A 1 163 ? 28.346 -24.339 -93.534 1.00 89.88 163 ILE A CA 1
ATOM 1348 C C . ILE A 1 163 ? 27.752 -25.518 -94.316 1.00 89.88 163 ILE A C 1
ATOM 1350 O O . ILE A 1 163 ? 26.921 -26.255 -93.782 1.00 89.88 163 ILE A O 1
ATOM 1354 N N . ASN A 1 164 ? 28.111 -25.660 -95.596 1.00 86.62 164 ASN A N 1
ATOM 1355 C CA . ASN A 1 164 ? 27.603 -26.708 -96.499 1.00 86.62 164 ASN A CA 1
ATOM 1356 C C . ASN A 1 164 ? 26.063 -26.826 -96.499 1.00 86.62 164 ASN A C 1
ATOM 1358 O O . ASN A 1 164 ? 25.491 -27.902 -96.341 1.00 86.62 164 ASN A O 1
ATOM 1362 N N . GLY A 1 165 ? 25.372 -2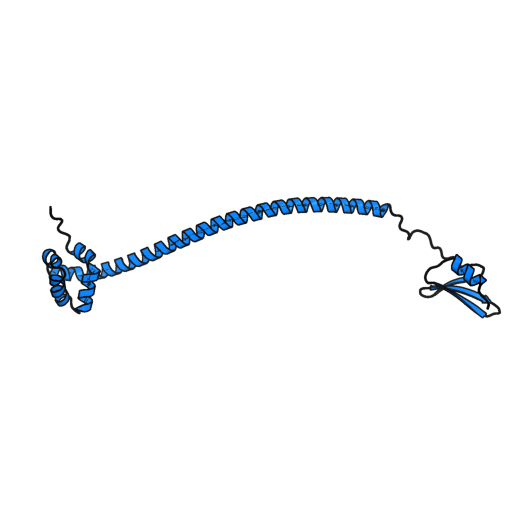5.683 -96.589 1.00 88.56 165 GLY A N 1
ATOM 1363 C CA . GLY A 1 165 ? 23.906 -25.608 -96.630 1.00 88.56 165 GLY A CA 1
ATOM 1364 C C . GLY A 1 165 ? 23.189 -25.780 -95.282 1.00 88.56 165 GLY A C 1
ATOM 1365 O O . GLY A 1 165 ? 22.017 -25.403 -95.185 1.00 88.56 165 GLY A O 1
ATOM 1366 N N . LYS A 1 166 ? 23.875 -26.239 -94.224 1.00 90.50 166 LYS A N 1
ATOM 1367 C CA . LYS A 1 166 ? 23.313 -26.485 -92.882 1.00 90.50 166 LYS A CA 1
ATOM 1368 C C . LYS A 1 166 ? 23.765 -25.423 -91.874 1.00 90.50 166 LYS A C 1
ATOM 1370 O O . LYS A 1 166 ? 24.884 -24.927 -91.942 1.00 90.50 166 LYS A O 1
ATOM 1375 N N . VAL A 1 167 ? 22.901 -25.061 -90.923 1.00 91.50 167 VAL A N 1
ATOM 1376 C CA . VAL A 1 167 ? 23.259 -24.119 -89.845 1.00 91.50 167 VAL A CA 1
ATOM 1377 C C . VAL A 1 167 ? 23.945 -24.876 -88.712 1.00 91.50 167 VAL A C 1
ATOM 1379 O O . VAL A 1 167 ? 23.379 -25.819 -88.160 1.00 91.50 167 VAL A O 1
ATOM 1382 N N . LYS A 1 168 ? 25.154 -24.446 -88.359 1.00 93.69 168 LYS A N 1
ATOM 1383 C CA . LYS A 1 168 ? 25.936 -24.956 -87.232 1.00 93.69 168 LYS A CA 1
ATOM 1384 C C . LYS A 1 168 ? 25.880 -23.968 -86.074 1.00 93.69 168 LYS A C 1
ATOM 1386 O O . LYS A 1 168 ? 25.799 -22.760 -86.294 1.00 93.69 168 LYS A O 1
ATOM 1391 N N . TRP A 1 169 ? 25.921 -24.492 -84.851 1.00 93.12 169 TRP A N 1
ATOM 1392 C CA . TRP A 1 169 ? 25.818 -23.715 -83.618 1.00 93.12 169 TRP A CA 1
ATOM 1393 C C . TRP A 1 169 ? 26.970 -24.059 -82.679 1.00 93.12 169 TRP A C 1
ATOM 1395 O O . TRP A 1 169 ? 27.290 -25.232 -82.511 1.00 93.12 169 TRP A O 1
ATOM 1405 N N . ILE A 1 170 ? 27.533 -23.050 -82.019 1.00 93.62 170 ILE A N 1
ATOM 1406 C CA . ILE A 1 170 ? 28.564 -23.223 -80.991 1.00 93.62 170 ILE A CA 1
ATOM 1407 C C . ILE A 1 170 ? 28.083 -22.535 -79.717 1.00 93.62 170 ILE A C 1
ATOM 1409 O O . ILE A 1 170 ? 27.802 -21.339 -79.713 1.00 93.62 170 ILE A O 1
ATOM 1413 N N . HIS A 1 171 ? 27.982 -23.272 -78.615 1.00 93.00 171 HIS A N 1
ATOM 1414 C CA . HIS A 1 171 ? 27.640 -22.695 -77.316 1.00 93.00 171 HIS A CA 1
ATOM 1415 C C . HIS A 1 171 ? 28.839 -21.928 -76.745 1.00 93.00 171 HIS A C 1
ATOM 1417 O O . HIS A 1 171 ? 29.915 -22.507 -76.612 1.00 93.00 171 HIS A O 1
ATOM 1423 N N . VAL A 1 172 ? 28.674 -20.658 -76.364 1.00 91.56 172 VAL A N 1
ATOM 1424 C CA . VAL A 1 172 ? 29.743 -19.840 -75.757 1.00 91.56 172 VAL A CA 1
ATOM 1425 C C . VAL A 1 172 ? 29.667 -19.922 -74.234 1.00 91.56 172 VAL A C 1
ATOM 1427 O O . VAL A 1 172 ? 30.637 -20.367 -73.621 1.00 91.56 172 VAL A O 1
ATOM 1430 N N . GLY A 1 173 ? 28.515 -19.574 -73.647 1.00 89.38 173 GLY A N 1
ATOM 1431 C CA . GLY A 1 173 ? 28.273 -19.567 -72.197 1.00 89.38 173 GLY A CA 1
ATOM 1432 C C . GLY A 1 173 ? 27.273 -18.487 -71.765 1.00 89.38 173 GLY A C 1
ATOM 1433 O O . GLY A 1 173 ? 26.775 -17.735 -72.600 1.00 89.38 173 GLY A O 1
ATOM 1434 N N . ARG A 1 174 ? 26.975 -18.384 -70.459 1.00 87.75 174 ARG A N 1
ATOM 1435 C CA . ARG A 1 174 ? 26.042 -17.370 -69.906 1.00 87.75 174 ARG A CA 1
ATOM 1436 C C . ARG A 1 174 ? 26.570 -15.936 -69.979 1.00 87.75 174 ARG A C 1
ATOM 1438 O O . ARG A 1 174 ? 25.802 -14.997 -70.153 1.00 87.75 174 ARG A O 1
ATOM 1445 N N . THR A 1 175 ? 27.886 -15.779 -69.892 1.00 87.00 175 THR A N 1
ATOM 1446 C CA . THR A 1 175 ? 28.567 -14.486 -69.994 1.00 87.00 175 THR A CA 1
ATOM 1447 C C . THR A 1 175 ? 29.343 -14.436 -71.299 1.00 87.00 175 THR A C 1
ATOM 1449 O O . THR A 1 175 ? 30.053 -15.386 -71.633 1.00 87.00 175 THR A O 1
ATOM 1452 N N . TRP A 1 176 ? 29.225 -13.330 -72.032 1.00 86.88 176 TRP A N 1
ATOM 1453 C CA . TRP A 1 176 ? 30.003 -13.115 -73.245 1.00 86.88 176 TRP A CA 1
ATOM 1454 C C . TRP A 1 176 ? 31.488 -12.929 -72.913 1.00 86.88 176 TRP A C 1
ATOM 1456 O O . TRP A 1 176 ? 31.840 -12.098 -72.076 1.00 86.88 176 TRP A O 1
ATOM 1466 N N . LYS A 1 177 ? 32.348 -13.711 -73.570 1.00 88.38 177 LYS A N 1
ATOM 1467 C CA . LYS A 1 177 ? 33.810 -13.596 -73.519 1.00 88.38 177 LYS A CA 1
ATOM 1468 C C . LYS A 1 177 ? 34.345 -13.783 -74.935 1.00 88.38 177 LYS A C 1
ATOM 1470 O O . LYS A 1 177 ? 34.180 -14.868 -75.496 1.00 88.38 177 LYS A O 1
ATOM 1475 N N . ILE A 1 178 ? 34.953 -12.741 -75.501 1.00 86.81 178 ILE A N 1
ATOM 1476 C CA . ILE A 1 178 ? 35.414 -12.739 -76.896 1.00 86.81 178 ILE A CA 1
ATOM 1477 C C . ILE A 1 178 ? 36.474 -13.825 -77.141 1.00 86.81 178 ILE A C 1
ATOM 1479 O O . ILE A 1 178 ? 36.286 -14.651 -78.028 1.00 86.81 178 ILE A O 1
ATOM 1483 N N . ASP A 1 179 ? 37.466 -13.961 -76.257 1.00 88.62 179 ASP A N 1
ATOM 1484 C CA . ASP A 1 179 ? 38.540 -14.964 -76.387 1.00 88.62 179 ASP A CA 1
ATOM 1485 C C . ASP A 1 179 ? 38.010 -16.407 -76.384 1.00 88.62 179 ASP A C 1
ATOM 1487 O O . ASP A 1 179 ? 38.538 -17.306 -77.045 1.00 88.62 179 ASP A O 1
ATOM 1491 N N . LEU A 1 180 ? 36.938 -16.655 -75.622 1.00 90.31 180 LEU A N 1
ATOM 1492 C CA . LEU A 1 180 ? 36.287 -17.962 -75.576 1.00 90.31 180 LEU A CA 1
ATOM 1493 C C . LEU A 1 180 ? 35.526 -18.244 -76.874 1.00 90.31 180 LEU A C 1
ATOM 1495 O O . LEU A 1 180 ? 35.563 -19.374 -77.357 1.00 90.31 180 LEU A O 1
ATOM 1499 N N . ALA A 1 181 ? 34.845 -17.237 -77.426 1.00 90.62 181 ALA A N 1
ATOM 1500 C CA . ALA A 1 181 ? 34.165 -17.349 -78.710 1.00 90.62 181 ALA A CA 1
ATOM 1501 C C . ALA A 1 181 ? 35.168 -17.628 -79.840 1.00 90.62 181 ALA A C 1
ATOM 1503 O O . ALA A 1 181 ? 34.976 -18.577 -80.596 1.00 90.62 181 ALA A O 1
ATOM 1504 N N . GLU A 1 182 ? 36.269 -16.879 -79.912 1.00 92.00 182 GLU A N 1
ATOM 1505 C CA . GLU A 1 182 ? 37.298 -17.055 -80.943 1.00 92.00 182 GLU A CA 1
ATOM 1506 C C . GLU A 1 182 ? 37.987 -18.418 -80.871 1.00 92.00 182 GLU A C 1
ATOM 1508 O O . GLU A 1 182 ? 38.143 -19.091 -81.891 1.00 92.00 182 GLU A O 1
ATOM 1513 N N . ARG A 1 183 ? 38.347 -18.870 -79.665 1.00 93.88 183 ARG A N 1
ATOM 1514 C CA . ARG A 1 183 ? 38.912 -20.208 -79.460 1.00 93.88 183 ARG A CA 1
ATOM 1515 C C . ARG A 1 183 ? 37.964 -21.307 -79.938 1.00 93.88 183 ARG A C 1
ATOM 1517 O O . ARG A 1 183 ? 38.384 -22.160 -80.710 1.00 93.88 183 ARG A O 1
ATOM 1524 N N . LYS A 1 184 ? 36.683 -21.243 -79.559 1.00 92.75 184 LYS A N 1
ATOM 1525 C CA . LYS A 1 184 ? 35.694 -22.245 -79.982 1.00 92.75 184 LYS A CA 1
ATOM 1526 C C . LYS A 1 184 ? 35.431 -22.226 -81.488 1.00 92.75 184 LYS A C 1
ATOM 1528 O O . LYS A 1 184 ? 35.121 -23.270 -82.044 1.00 92.75 184 LYS A O 1
ATOM 1533 N N . ILE A 1 185 ? 35.557 -21.071 -82.148 1.00 93.06 185 ILE A N 1
ATOM 1534 C CA . ILE A 1 185 ? 35.503 -20.983 -83.615 1.00 93.06 185 ILE A CA 1
ATOM 1535 C C . ILE A 1 185 ? 36.703 -21.698 -84.244 1.00 93.06 185 ILE A C 1
ATOM 1537 O O . ILE A 1 185 ? 36.512 -22.435 -85.205 1.00 93.06 185 ILE A O 1
ATOM 1541 N N . ARG A 1 186 ? 37.920 -21.504 -83.712 1.00 91.69 186 ARG A N 1
ATOM 1542 C CA . ARG A 1 186 ? 39.137 -22.164 -84.223 1.00 91.69 186 ARG A CA 1
ATOM 1543 C C . ARG A 1 186 ? 39.112 -23.681 -84.044 1.00 91.69 186 ARG A C 1
ATOM 1545 O O . ARG A 1 186 ? 39.569 -24.400 -84.919 1.00 91.69 186 ARG A O 1
ATOM 1552 N N . GLU A 1 187 ? 38.573 -24.152 -82.925 1.00 91.69 187 GLU A N 1
ATOM 1553 C CA . GLU A 1 187 ? 38.472 -25.581 -82.596 1.00 91.69 187 GLU A CA 1
ATOM 1554 C C . GLU A 1 187 ? 37.273 -26.273 -83.274 1.00 91.69 187 GLU A C 1
ATOM 1556 O O . GLU A 1 187 ? 37.131 -27.494 -83.194 1.00 91.69 187 GLU A O 1
ATOM 1561 N N . PHE A 1 188 ? 36.388 -25.518 -83.937 1.00 89.44 188 PHE A N 1
ATOM 1562 C CA . PHE A 1 188 ? 35.190 -26.076 -84.553 1.00 89.44 188 PHE A CA 1
ATOM 1563 C C . PHE A 1 188 ? 35.534 -26.924 -85.783 1.00 89.44 188 PHE A C 1
ATOM 1565 O O . PHE A 1 188 ? 35.947 -26.412 -86.820 1.00 89.44 188 PHE A O 1
ATOM 1572 N N . THR A 1 189 ? 35.281 -28.226 -85.681 1.00 77.06 189 THR A N 1
ATOM 1573 C CA . THR A 1 189 ? 35.401 -29.200 -86.770 1.00 77.06 189 THR A CA 1
ATOM 1574 C C . THR A 1 189 ? 34.002 -29.690 -87.147 1.00 77.06 189 THR A C 1
ATOM 1576 O O . THR A 1 189 ? 33.418 -30.526 -86.459 1.00 77.06 189 THR A O 1
ATOM 1579 N N . GLY A 1 190 ? 33.394 -29.136 -88.204 1.00 65.44 190 GLY A N 1
ATOM 1580 C CA . GLY A 1 190 ? 32.045 -29.556 -88.602 1.00 65.44 190 GLY A CA 1
ATOM 1581 C C . GLY A 1 190 ? 31.406 -28.821 -89.760 1.00 65.44 190 GLY A C 1
ATOM 1582 O O . GLY A 1 190 ? 31.998 -27.868 -90.302 1.00 65.44 190 GLY A O 1
#

Sequence (190 aa):
MSNKSDPFQFMINNRKKILNEIRSSGSIPKAWNLLIKKIPELERIAKFNTFKGYMKALYVVDEIMDKKNEICAEKKNLEVELDTVRQDKERKEKELGKVRQEHEIILKQLLKIQAEKTELENELNMVSQKIPNPKNEPKTVPKHVNGWGVQLKGNYYRLFKRINGKVKWIHVGRTWKIDLAERKIREFTG

Secondary structure (DSSP, 8-state):
------HHHHHHHTHHHHHHHHHHHSSHHHHHHHHHHH-HHHHHH--HHHHHHHHHHHHHHHHHHHHHHHHHHHHHHHHHHHHHHHHHHHHHHHHHHHHHHHHHHHHHHHHHHHHHHHHHHHHHHHHHHHS--GGGS-----SEETTEEEEEETTEEEEEEEETTEEEEEEEESS--HHHHHHHHHT---

Foldseek 3Di:
DDPLQQLLNVCLVCLVVLVVLCVVQVHLVSSVVVCCVVPVVNVVRDDSVRVVVCPVVSVVSVVVVVVVVVVVVVVVVVVVVVVVVVVVVVVVVVVVVVVVVVVVVVVVVVVVVVVVVVVVVVVVVVVVVVDPDPVPDPPPPDQDDPQWGWDDDPQFIKTWDQDPNDIDIGTQGNDDDNVSVVVSVVVDDD